Protein AF-A0A941RPB0-F1 (afdb_monomer_lite)

Foldseek 3Di:
DQDDLVPDPDPVSLLVVLVVCVVVVNLLCSLVSLLNNQVVQVVDPVNFLPAAEDPSSLVSLQVSLDDDPPLDFDAADAQEEEEEEQDFDLDDDLNVVVLVCLVPDPHQEYEYEHLQVVHQDDPVNRCVSCVVSVPRYHYDYPHPDGLVRSLVVLLVCLSVNRHQEYEYDYDQSNSSVSNNPHVNRYNAAEYEDPLGRGYGHPLNVPRYNYDYPDPVSVCVSPVD

Sequence (224 aa):
MSINIDEIDSVDSFCDDVRALAARGDLDAALSGVIAFAAGFIEQEATWATVLSSPELDDLCQELGKVSPHLKTGDADPDATVFVVTAVAGIGGHTRVLMDLVRADPGKNATILVTNVEHSLTDEEVQNTLKNVGSSAKIEVATNLNCAERLRWLQDRLADLRPARTYILQHQFDAVIAAALQPELVDKVIYFHNCDHNLALGVHIRHFIHVDFNGKGYHQCREQ

Structure (mmCIF, N/CA/C/O backbone):
data_AF-A0A941RPB0-F1
#
_entry.id   AF-A0A941RPB0-F1
#
loop_
_atom_site.group_PDB
_atom_site.id
_atom_site.type_symbol
_atom_site.label_atom_id
_atom_site.label_alt_id
_atom_site.label_comp_id
_atom_site.label_asym_id
_atom_site.label_entity_id
_atom_site.label_seq_id
_atom_site.pdbx_PDB_ins_code
_atom_site.Cartn_x
_atom_site.Cartn_y
_atom_site.Cartn_z
_atom_site.occupancy
_atom_site.B_iso_or_equiv
_atom_site.auth_seq_id
_atom_site.auth_comp_id
_atom_site.auth_asym_id
_atom_site.auth_atom_id
_atom_site.pdbx_PDB_model_num
ATOM 1 N N . MET A 1 1 ? 19.398 -5.125 -7.040 1.00 42.78 1 MET A N 1
ATOM 2 C CA . MET A 1 1 ? 19.660 -5.100 -8.494 1.00 42.78 1 MET A CA 1
ATOM 3 C C . MET A 1 1 ? 19.032 -3.816 -9.005 1.00 42.78 1 MET A C 1
ATOM 5 O O . MET A 1 1 ? 17.848 -3.639 -8.773 1.00 42.78 1 MET A O 1
ATOM 9 N N . SER A 1 2 ? 19.809 -2.869 -9.534 1.00 47.28 2 SER A N 1
ATOM 10 C CA . SER A 1 2 ? 19.253 -1.626 -10.086 1.00 47.28 2 SER A CA 1
ATOM 11 C C . SER A 1 2 ? 18.676 -1.931 -11.462 1.00 47.28 2 SER A C 1
ATOM 13 O O . SER A 1 2 ? 19.420 -2.349 -12.348 1.00 47.28 2 SER A O 1
ATOM 15 N N . ILE A 1 3 ? 17.365 -1.784 -11.615 1.00 55.78 3 ILE A N 1
ATOM 16 C CA . ILE A 1 3 ? 16.682 -1.975 -12.891 1.00 55.78 3 ILE A CA 1
ATOM 17 C C . ILE A 1 3 ? 16.860 -0.691 -13.699 1.00 55.78 3 ILE A C 1
ATOM 19 O O . ILE A 1 3 ? 16.456 0.377 -13.246 1.00 55.78 3 ILE A O 1
ATOM 23 N N . ASN A 1 4 ? 17.522 -0.784 -14.853 1.00 62.44 4 ASN A N 1
ATOM 24 C CA . ASN A 1 4 ? 17.667 0.339 -15.770 1.00 62.44 4 ASN A CA 1
ATOM 25 C C . ASN A 1 4 ? 16.449 0.370 -16.700 1.00 62.44 4 ASN A C 1
ATOM 27 O O . ASN A 1 4 ? 16.284 -0.535 -17.514 1.00 62.44 4 ASN A O 1
ATOM 31 N N . ILE A 1 5 ? 15.595 1.387 -16.570 1.00 62.34 5 ILE A N 1
ATOM 32 C CA . ILE A 1 5 ? 14.381 1.518 -17.395 1.00 62.34 5 ILE A CA 1
ATOM 33 C C . ILE A 1 5 ? 14.721 1.621 -18.883 1.00 62.34 5 ILE A C 1
ATOM 35 O O . ILE A 1 5 ? 13.977 1.098 -19.707 1.00 62.34 5 ILE A O 1
ATOM 39 N N . ASP A 1 6 ? 15.871 2.203 -19.226 1.00 65.56 6 ASP A N 1
ATOM 40 C CA . ASP A 1 6 ? 16.304 2.362 -20.618 1.00 65.56 6 ASP A CA 1
ATOM 41 C C . ASP A 1 6 ? 16.679 1.027 -21.293 1.00 65.56 6 ASP A C 1
ATOM 43 O O . ASP A 1 6 ? 16.845 0.973 -22.510 1.00 65.56 6 ASP A O 1
ATOM 47 N N . GLU A 1 7 ? 16.822 -0.052 -20.515 1.00 66.81 7 GLU A N 1
ATOM 48 C CA . GLU A 1 7 ? 17.116 -1.409 -20.996 1.00 66.81 7 GLU A CA 1
ATOM 49 C C . GLU A 1 7 ? 15.866 -2.303 -21.052 1.00 66.81 7 GLU A C 1
ATOM 51 O O . GLU A 1 7 ? 15.965 -3.475 -21.416 1.00 66.81 7 GLU A O 1
ATOM 56 N N . ILE A 1 8 ? 14.690 -1.779 -20.687 1.00 67.88 8 ILE A N 1
ATOM 57 C CA . ILE A 1 8 ? 13.439 -2.540 -20.692 1.00 67.88 8 ILE A CA 1
ATOM 58 C C . ILE A 1 8 ? 12.755 -2.398 -22.048 1.00 67.88 8 ILE A C 1
ATOM 60 O O . ILE A 1 8 ? 12.225 -1.346 -22.397 1.00 67.88 8 ILE A O 1
ATOM 64 N N . ASP A 1 9 ? 12.713 -3.507 -22.784 1.00 72.94 9 ASP A N 1
ATOM 65 C CA . ASP A 1 9 ? 12.100 -3.566 -24.113 1.00 72.94 9 ASP A CA 1
ATOM 66 C C . ASP A 1 9 ? 10.568 -3.396 -24.071 1.00 72.94 9 ASP A C 1
ATOM 68 O O . ASP A 1 9 ? 9.966 -2.869 -25.008 1.00 72.94 9 ASP A O 1
ATOM 72 N N . SER A 1 10 ? 9.913 -3.871 -23.002 1.00 85.81 10 SER A N 1
ATOM 73 C CA . SER A 1 10 ? 8.460 -3.761 -22.788 1.00 85.81 10 SER A CA 1
ATOM 74 C C . SER A 1 10 ? 8.066 -4.040 -21.333 1.00 85.81 10 SER A C 1
ATOM 76 O O . SER A 1 10 ? 8.796 -4.722 -20.610 1.00 85.81 10 SER A O 1
ATOM 78 N N . VAL A 1 11 ? 6.877 -3.572 -20.922 1.00 88.38 11 VAL A N 1
ATOM 79 C CA . VAL A 1 11 ? 6.287 -3.892 -19.606 1.00 88.38 11 VAL A CA 1
ATOM 80 C C . VAL A 1 11 ? 6.133 -5.406 -19.426 1.00 88.38 11 VAL A C 1
ATOM 82 O O . VAL A 1 11 ? 6.476 -5.920 -18.368 1.00 88.38 11 VAL A O 1
ATOM 85 N N . ASP A 1 12 ? 5.730 -6.136 -20.469 1.00 89.75 12 ASP A N 1
ATOM 86 C CA . ASP A 1 12 ? 5.595 -7.599 -20.423 1.00 89.75 12 ASP A CA 1
ATOM 87 C C . ASP A 1 12 ? 6.922 -8.297 -20.100 1.00 89.75 12 ASP A C 1
ATOM 89 O O . ASP A 1 12 ? 6.982 -9.136 -19.201 1.00 89.75 12 ASP A O 1
ATOM 93 N N . SER A 1 13 ? 8.004 -7.911 -20.789 1.00 91.38 13 SER A N 1
ATOM 94 C CA . SER A 1 13 ? 9.339 -8.470 -20.532 1.00 91.38 13 SER A CA 1
ATOM 95 C C . SER A 1 13 ? 9.795 -8.187 -19.102 1.00 91.38 13 SER A C 1
ATOM 97 O O . SER A 1 13 ? 10.342 -9.066 -18.438 1.00 91.38 13 SER A O 1
ATOM 99 N N . PHE A 1 14 ? 9.537 -6.973 -18.613 1.00 94.62 14 PHE A N 1
ATOM 100 C CA . PHE A 1 14 ? 9.817 -6.612 -17.230 1.00 94.62 14 PHE A CA 1
ATOM 101 C C . PHE A 1 14 ? 9.022 -7.483 -16.243 1.00 94.62 14 PHE A C 1
ATOM 103 O O . PHE A 1 14 ? 9.591 -8.022 -15.290 1.00 94.62 14 PHE A O 1
ATOM 110 N N . CYS A 1 15 ? 7.722 -7.671 -16.480 1.00 96.25 15 CYS A N 1
ATOM 111 C CA . CYS A 1 15 ? 6.878 -8.512 -15.638 1.00 96.25 15 CYS A CA 1
ATOM 112 C C . CYS A 1 15 ? 7.376 -9.963 -15.600 1.00 96.25 15 CYS A C 1
ATOM 114 O O . CYS A 1 15 ? 7.400 -10.571 -14.528 1.00 96.25 15 CYS A O 1
ATOM 116 N N . ASP A 1 16 ? 7.813 -10.514 -16.731 1.00 95.44 16 ASP A N 1
ATOM 117 C CA . ASP A 1 16 ? 8.349 -11.875 -16.802 1.00 95.44 16 ASP A CA 1
ATOM 118 C C . ASP A 1 16 ? 9.661 -12.033 -16.022 1.00 95.44 16 ASP A C 1
ATOM 120 O O . ASP A 1 16 ? 9.832 -13.020 -15.295 1.00 95.44 16 ASP A O 1
ATOM 124 N N . ASP A 1 17 ? 10.547 -11.037 -16.072 1.00 95.38 17 ASP A N 1
ATOM 125 C CA . ASP A 1 17 ? 11.777 -11.024 -15.275 1.00 95.38 17 ASP A CA 1
ATOM 126 C C . ASP A 1 17 ? 11.488 -10.966 -13.767 1.00 95.38 17 ASP A C 1
ATOM 128 O O . ASP A 1 17 ? 12.118 -11.681 -12.971 1.00 95.38 17 ASP A O 1
ATOM 132 N N . VAL A 1 18 ? 10.497 -10.167 -13.360 1.00 97.31 18 VAL A N 1
ATOM 133 C CA . VAL A 1 18 ? 10.048 -10.075 -11.963 1.00 97.31 18 VAL A CA 1
ATOM 134 C C . VAL A 1 18 ? 9.392 -11.379 -11.499 1.00 97.31 18 VAL A C 1
ATOM 136 O O . VAL A 1 18 ? 9.706 -11.874 -10.412 1.00 97.31 18 VAL A O 1
ATOM 139 N N . ARG A 1 19 ? 8.538 -11.999 -12.322 1.00 97.44 19 ARG A N 1
ATOM 140 C CA . ARG A 1 19 ? 7.973 -13.328 -12.029 1.00 97.44 19 ARG A CA 1
ATOM 141 C C . ARG A 1 19 ? 9.072 -14.369 -11.885 1.00 97.44 19 ARG A C 1
ATOM 143 O O . ARG A 1 19 ? 9.027 -15.193 -10.967 1.00 97.44 19 ARG A O 1
ATOM 150 N N . ALA A 1 20 ? 10.085 -14.315 -12.748 1.00 96.56 20 ALA A N 1
ATOM 151 C CA . ALA A 1 20 ? 11.227 -15.203 -12.661 1.00 96.56 20 ALA A CA 1
ATOM 152 C C . ALA A 1 20 ? 11.992 -14.998 -11.346 1.00 96.56 20 ALA A C 1
ATOM 154 O O . ALA A 1 20 ? 12.358 -16.001 -10.743 1.00 96.56 20 ALA A O 1
ATOM 155 N N . LEU A 1 21 ? 12.196 -13.758 -10.870 1.00 96.12 21 LEU A N 1
ATOM 156 C CA . LEU A 1 21 ? 12.761 -13.457 -9.539 1.00 96.12 21 LEU A CA 1
ATOM 157 C C . LEU A 1 21 ? 11.945 -14.089 -8.403 1.00 96.12 21 LEU A C 1
ATOM 159 O O . LEU A 1 21 ? 12.493 -14.820 -7.571 1.00 96.12 21 LEU A O 1
ATOM 163 N N . ALA A 1 22 ? 10.631 -13.874 -8.402 1.00 96.50 22 ALA A N 1
ATOM 164 C CA . ALA A 1 22 ? 9.750 -14.410 -7.372 1.00 96.50 22 ALA A CA 1
ATOM 165 C C . ALA A 1 22 ? 9.742 -15.951 -7.358 1.00 96.50 22 ALA A C 1
ATOM 167 O O . ALA A 1 22 ? 9.815 -16.563 -6.291 1.00 96.50 22 ALA A O 1
ATOM 168 N N . ALA A 1 23 ? 9.751 -16.593 -8.532 1.00 96.12 23 ALA A N 1
ATOM 169 C CA . ALA A 1 23 ? 9.769 -18.051 -8.664 1.00 96.12 23 ALA A CA 1
ATOM 170 C C . ALA A 1 23 ? 11.043 -18.710 -8.099 1.00 96.12 23 ALA A C 1
ATOM 172 O O . ALA A 1 23 ? 10.999 -19.869 -7.682 1.00 96.12 23 ALA A O 1
ATOM 173 N N . ARG A 1 24 ? 12.172 -17.985 -8.037 1.00 96.12 24 ARG A N 1
ATOM 174 C CA . ARG A 1 24 ? 13.410 -18.451 -7.369 1.00 96.12 24 ARG A CA 1
ATOM 175 C C . ARG A 1 24 ? 13.403 -18.220 -5.852 1.00 96.12 24 ARG A C 1
ATOM 177 O O . ARG A 1 24 ? 14.378 -18.565 -5.189 1.00 96.12 24 ARG A O 1
ATOM 184 N N . GLY A 1 25 ? 12.327 -17.656 -5.304 1.00 94.88 25 GLY A N 1
ATOM 185 C CA . GLY A 1 25 ? 12.197 -17.309 -3.888 1.00 94.88 25 GLY A CA 1
ATOM 186 C C . GLY A 1 25 ? 12.707 -15.911 -3.530 1.00 94.88 25 GLY A C 1
ATOM 187 O O . GLY A 1 25 ? 12.740 -15.577 -2.347 1.00 94.88 25 GLY A O 1
ATOM 188 N N . ASP A 1 26 ? 13.075 -15.086 -4.516 1.00 96.88 26 ASP A N 1
ATOM 189 C CA . ASP A 1 26 ? 13.589 -13.729 -4.299 1.00 96.88 26 ASP A CA 1
ATOM 190 C C . ASP A 1 26 ? 12.467 -12.684 -4.401 1.00 96.88 26 ASP A C 1
ATOM 192 O O . ASP A 1 26 ? 12.416 -11.842 -5.300 1.00 96.88 26 ASP A O 1
ATOM 196 N N . LEU A 1 27 ? 11.504 -12.796 -3.483 1.00 97.38 27 LEU A N 1
ATOM 197 C CA . LEU A 1 27 ? 10.337 -11.912 -3.434 1.00 97.38 27 LEU A CA 1
ATOM 198 C C . LEU A 1 27 ? 10.718 -10.462 -3.105 1.00 97.38 27 LEU A C 1
ATOM 200 O O . LEU A 1 27 ? 10.044 -9.536 -3.547 1.00 97.38 27 LEU A O 1
ATOM 204 N N . ASP A 1 28 ? 11.792 -10.265 -2.340 1.00 97.81 28 ASP A N 1
ATOM 205 C CA . ASP A 1 28 ? 12.274 -8.930 -1.992 1.00 97.81 28 ASP A CA 1
ATOM 206 C C . ASP A 1 28 ? 12.765 -8.193 -3.238 1.00 97.81 28 ASP A C 1
ATOM 208 O O . ASP A 1 28 ? 12.254 -7.120 -3.556 1.00 97.81 28 ASP A O 1
ATOM 212 N N . ALA A 1 29 ? 13.663 -8.816 -4.012 1.00 97.44 29 ALA A N 1
ATOM 213 C CA . ALA A 1 29 ? 14.140 -8.231 -5.258 1.00 97.44 29 ALA A CA 1
ATOM 214 C C . ALA A 1 29 ? 13.017 -8.046 -6.286 1.00 97.44 29 ALA A C 1
ATOM 216 O O . ALA A 1 29 ? 13.039 -7.065 -7.026 1.00 97.44 29 ALA A O 1
ATOM 217 N N . ALA A 1 30 ? 12.036 -8.955 -6.326 1.00 98.00 30 ALA A N 1
ATOM 218 C CA . ALA A 1 30 ? 10.869 -8.819 -7.192 1.00 98.00 30 ALA A CA 1
ATOM 219 C C . ALA A 1 30 ? 10.062 -7.549 -6.859 1.00 98.00 30 ALA A C 1
ATOM 221 O O . ALA A 1 30 ? 9.848 -6.713 -7.735 1.00 98.00 30 ALA A O 1
ATOM 222 N N . LEU A 1 31 ? 9.677 -7.361 -5.591 1.00 98.19 31 LEU A N 1
ATOM 223 C CA . LEU A 1 31 ? 8.917 -6.186 -5.146 1.00 98.19 31 LEU A CA 1
ATOM 224 C C . LEU A 1 31 ? 9.717 -4.889 -5.300 1.00 98.19 31 LEU A C 1
ATOM 226 O O . LEU A 1 31 ? 9.197 -3.911 -5.835 1.00 98.19 31 LEU A O 1
ATOM 230 N N . SER A 1 32 ? 10.986 -4.883 -4.882 1.00 97.31 32 SER A N 1
ATOM 231 C CA . SER A 1 32 ? 11.875 -3.734 -5.079 1.00 97.31 32 SER A CA 1
ATOM 232 C C . SER A 1 32 ? 12.063 -3.398 -6.556 1.00 97.31 32 SER A C 1
ATOM 234 O O . SER A 1 32 ? 12.190 -2.227 -6.899 1.00 97.31 32 SER A O 1
ATOM 236 N N . GLY A 1 33 ? 12.047 -4.401 -7.436 1.00 96.44 33 GLY A N 1
ATOM 237 C CA . GLY A 1 33 ? 12.097 -4.202 -8.877 1.00 96.44 33 GLY A CA 1
ATOM 238 C C . GLY A 1 33 ? 10.881 -3.446 -9.406 1.00 96.44 33 GLY A C 1
ATOM 239 O O . GLY A 1 33 ? 11.048 -2.475 -10.139 1.00 96.44 33 GLY A O 1
ATOM 240 N N . VAL A 1 34 ? 9.671 -3.835 -8.988 1.00 97.06 34 VAL A N 1
ATOM 241 C CA . VAL A 1 34 ? 8.426 -3.122 -9.342 1.00 97.06 34 VAL A CA 1
ATOM 242 C C . VAL A 1 34 ? 8.433 -1.694 -8.807 1.00 97.06 34 VAL A C 1
ATOM 244 O O . VAL A 1 34 ? 8.104 -0.773 -9.551 1.00 97.06 34 VAL A O 1
ATOM 247 N N . ILE A 1 35 ? 8.866 -1.495 -7.559 1.00 96.25 35 ILE A N 1
ATOM 248 C CA . ILE A 1 35 ? 8.991 -0.160 -6.957 1.00 96.25 35 ILE A CA 1
ATOM 249 C C . ILE A 1 35 ? 9.955 0.710 -7.766 1.00 96.25 35 ILE A C 1
ATOM 251 O O . ILE A 1 35 ? 9.587 1.813 -8.154 1.00 96.25 35 ILE A O 1
ATOM 255 N N . ALA A 1 36 ? 11.161 0.215 -8.058 1.00 94.25 36 ALA A N 1
ATOM 256 C CA . ALA A 1 36 ? 12.166 0.962 -8.810 1.00 94.25 36 ALA A CA 1
ATOM 257 C C . ALA A 1 36 ? 11.698 1.277 -10.238 1.00 94.25 36 ALA A C 1
ATOM 259 O O . ALA A 1 36 ? 11.901 2.390 -10.720 1.00 94.25 36 ALA A O 1
ATOM 260 N N . PHE A 1 37 ? 11.038 0.319 -10.893 1.00 92.62 37 PHE A N 1
ATOM 261 C CA . PHE A 1 37 ? 10.467 0.514 -12.220 1.00 92.62 37 PHE A CA 1
ATOM 262 C C . PHE A 1 37 ? 9.398 1.606 -12.201 1.00 92.62 37 PHE A C 1
ATOM 264 O O . PHE A 1 37 ? 9.537 2.595 -12.910 1.00 92.62 37 PHE A O 1
ATOM 271 N N . ALA A 1 38 ? 8.386 1.493 -11.334 1.00 91.94 38 ALA A N 1
ATOM 272 C CA . ALA A 1 38 ? 7.330 2.497 -11.218 1.00 91.94 38 ALA A CA 1
ATOM 273 C C . ALA A 1 38 ? 7.879 3.873 -10.804 1.00 91.94 38 ALA A C 1
ATOM 275 O O . ALA A 1 38 ? 7.453 4.894 -11.344 1.00 91.94 38 ALA A O 1
ATOM 276 N N . ALA A 1 39 ? 8.851 3.910 -9.887 1.00 90.19 39 ALA A N 1
ATOM 277 C CA . ALA A 1 39 ? 9.480 5.145 -9.440 1.00 90.19 39 ALA A CA 1
ATOM 278 C C . ALA A 1 39 ? 10.234 5.857 -10.569 1.00 90.19 39 ALA A C 1
ATOM 280 O O . ALA A 1 39 ? 10.121 7.073 -10.701 1.00 90.19 39 ALA A O 1
ATOM 281 N N . GLY A 1 40 ? 10.940 5.120 -11.428 1.00 87.88 40 GLY A N 1
ATOM 282 C CA . GLY A 1 40 ? 11.675 5.741 -12.523 1.00 87.88 40 GLY A CA 1
ATOM 283 C C . GLY A 1 40 ? 10.776 6.354 -13.606 1.00 87.88 40 GLY A C 1
ATOM 284 O O . GLY A 1 40 ? 11.202 7.311 -14.245 1.00 87.88 40 GLY A O 1
ATOM 285 N N . PHE A 1 41 ? 9.509 5.931 -13.758 1.00 83.69 41 PHE A N 1
ATOM 286 C CA . PHE A 1 41 ? 8.555 6.673 -14.605 1.00 83.69 41 PHE A CA 1
ATOM 287 C C . PHE A 1 41 ? 8.312 8.083 -14.067 1.00 83.69 41 PHE A C 1
ATOM 289 O O . PHE A 1 41 ? 8.285 9.028 -14.846 1.00 83.69 41 PHE A O 1
ATOM 296 N N . ILE A 1 42 ? 8.192 8.240 -12.748 1.00 79.19 42 ILE A N 1
ATOM 297 C CA . ILE A 1 42 ? 7.951 9.537 -12.094 1.00 79.19 42 ILE A CA 1
ATOM 298 C C . ILE A 1 42 ? 9.082 10.524 -12.408 1.00 79.19 42 ILE A C 1
ATOM 300 O O . ILE A 1 42 ? 8.850 11.725 -12.538 1.00 79.19 42 ILE A O 1
ATOM 304 N N . GLU A 1 43 ? 10.307 10.022 -12.549 1.00 81.00 43 GLU A N 1
ATOM 305 C CA . GLU A 1 43 ? 11.495 10.832 -12.824 1.00 81.00 43 GLU A CA 1
ATOM 306 C C . GLU A 1 43 ? 11.651 11.203 -14.310 1.00 81.00 43 GLU A C 1
ATOM 308 O O . GLU A 1 43 ? 12.436 12.092 -14.644 1.00 81.00 43 GLU A O 1
ATOM 313 N N . GLN A 1 44 ? 10.900 10.564 -15.213 1.00 82.50 44 GLN A N 1
ATOM 314 C CA . GLN A 1 44 ? 11.006 10.779 -16.655 1.00 82.50 44 GLN A CA 1
ATOM 315 C C . GLN A 1 44 ? 9.935 11.747 -17.170 1.00 82.50 44 GLN A C 1
ATOM 317 O O . GLN A 1 44 ? 8.787 11.367 -17.366 1.00 82.50 44 GLN A O 1
ATOM 322 N N . GLU A 1 45 ? 10.324 12.976 -17.521 1.00 80.56 45 GLU A N 1
ATOM 323 C CA . GLU A 1 45 ? 9.388 14.012 -18.006 1.00 80.56 45 GLU A CA 1
ATOM 324 C C . GLU A 1 45 ? 8.519 13.578 -19.202 1.00 80.56 45 GLU A C 1
ATOM 326 O O . GLU A 1 45 ? 7.407 14.068 -19.379 1.00 80.56 45 GLU A O 1
ATOM 331 N N . ALA A 1 46 ? 9.003 12.656 -20.039 1.00 81.50 46 ALA A N 1
ATOM 332 C CA . ALA A 1 46 ? 8.254 12.155 -21.193 1.00 81.50 46 ALA A CA 1
ATOM 333 C C . ALA A 1 46 ? 7.010 11.325 -20.809 1.00 81.50 46 ALA A C 1
ATOM 335 O O . ALA A 1 46 ? 6.091 11.181 -21.621 1.00 81.50 46 ALA A O 1
ATOM 336 N N . THR A 1 47 ? 6.979 10.778 -19.593 1.00 78.56 47 THR A N 1
ATOM 337 C CA . THR A 1 47 ? 5.892 9.925 -19.081 1.00 78.56 47 THR A CA 1
ATOM 338 C C . THR A 1 47 ? 4.803 10.745 -18.378 1.00 78.56 47 THR A C 1
ATOM 340 O O . THR A 1 47 ? 3.683 10.271 -18.163 1.00 78.56 47 THR A O 1
ATOM 343 N N . TRP A 1 48 ? 5.116 11.997 -18.040 1.00 81.62 48 TRP A N 1
ATOM 344 C CA . TRP A 1 48 ? 4.227 12.896 -17.329 1.00 81.62 48 TRP A CA 1
ATOM 345 C C . TRP A 1 48 ? 2.950 13.148 -18.130 1.00 81.62 48 TRP A C 1
ATOM 347 O O . TRP A 1 48 ? 2.977 13.587 -19.279 1.00 81.62 48 TRP A O 1
ATOM 357 N N . ALA A 1 49 ? 1.811 12.886 -17.494 1.00 77.56 49 ALA A N 1
ATOM 358 C CA . ALA A 1 49 ? 0.465 12.958 -18.054 1.00 77.56 49 ALA A CA 1
ATOM 359 C C . ALA A 1 49 ? 0.197 12.017 -19.247 1.00 77.56 49 ALA A C 1
ATOM 361 O O . ALA A 1 49 ? -0.848 12.152 -19.890 1.00 77.56 49 ALA A O 1
ATOM 362 N N . THR A 1 50 ? 1.104 11.081 -19.548 1.00 75.56 50 THR A N 1
ATOM 363 C CA . THR A 1 50 ? 0.978 10.135 -20.671 1.00 75.56 50 THR A CA 1
ATOM 364 C C . THR A 1 50 ? 0.910 8.684 -20.211 1.00 75.56 50 THR A C 1
ATOM 366 O O . THR A 1 50 ? 0.159 7.910 -20.799 1.00 75.56 50 THR A O 1
ATOM 369 N N . VAL A 1 51 ? 1.629 8.322 -19.146 1.00 79.81 51 VAL A N 1
ATOM 370 C CA . VAL A 1 51 ? 1.587 6.989 -18.533 1.00 79.81 51 VAL A CA 1
ATOM 371 C C . VAL A 1 51 ? 1.063 7.130 -17.109 1.00 79.81 51 VAL A C 1
ATOM 373 O O . VAL A 1 51 ? 1.771 7.599 -16.223 1.00 79.81 51 VAL A O 1
ATOM 376 N N . LEU A 1 52 ? -0.200 6.755 -16.901 1.00 82.69 52 LEU A N 1
ATOM 377 C CA . LEU A 1 52 ? -0.911 6.978 -15.633 1.00 82.69 52 LEU A CA 1
ATOM 378 C C . LEU A 1 52 ? -1.167 5.689 -14.842 1.00 82.69 52 LEU A C 1
ATOM 380 O O . LEU A 1 52 ? -1.323 5.728 -13.627 1.00 82.69 52 LEU A O 1
ATOM 384 N N . SER A 1 53 ? -1.208 4.540 -15.513 1.00 88.25 53 SER A N 1
ATOM 385 C CA . SER A 1 53 ? -1.499 3.239 -14.900 1.00 88.25 53 SER A CA 1
ATOM 386 C C . SER A 1 53 ? -1.001 2.102 -15.799 1.00 88.25 53 SER A C 1
ATOM 388 O O . SER A 1 53 ? -0.690 2.336 -16.968 1.00 88.25 53 SER A O 1
ATOM 390 N N . SER A 1 54 ? -0.928 0.881 -15.266 1.00 91.38 54 SER A N 1
ATOM 391 C CA . SER A 1 54 ? -0.704 -0.339 -16.052 1.00 91.38 54 SER A CA 1
ATOM 392 C C . SER A 1 54 ? -1.431 -1.515 -15.390 1.00 91.38 54 SER A C 1
ATOM 394 O O . SER A 1 54 ? -1.098 -1.862 -14.252 1.00 91.38 54 SER A O 1
ATOM 396 N N . PRO A 1 55 ? -2.406 -2.142 -16.076 1.00 93.31 55 PRO A N 1
ATOM 397 C CA . PRO A 1 55 ? -3.043 -3.364 -15.594 1.00 93.31 55 PRO A CA 1
ATOM 398 C C . PRO A 1 55 ? -2.039 -4.492 -15.339 1.00 93.31 55 PRO A C 1
ATOM 400 O O . PRO A 1 55 ? -2.178 -5.232 -14.373 1.00 93.31 55 PRO A O 1
ATOM 403 N N . GLU A 1 56 ? -1.003 -4.596 -16.172 1.00 95.31 56 GLU A N 1
ATOM 404 C CA . GLU A 1 56 ? 0.025 -5.633 -16.089 1.00 95.31 56 GLU A CA 1
ATOM 405 C C . GLU A 1 56 ? 0.852 -5.509 -14.803 1.00 95.31 56 GLU A C 1
ATOM 407 O O . GLU A 1 56 ? 1.136 -6.515 -14.148 1.00 95.31 56 GLU A O 1
ATOM 412 N N . LEU A 1 57 ? 1.209 -4.281 -14.409 1.00 96.06 57 LEU A N 1
ATOM 413 C CA . LEU A 1 57 ? 1.912 -4.027 -13.149 1.00 96.06 57 LEU A CA 1
ATOM 414 C C . LEU A 1 57 ? 1.022 -4.293 -11.929 1.00 96.06 57 LEU A C 1
ATOM 416 O O . LEU A 1 57 ? 1.508 -4.811 -10.921 1.00 96.06 57 LEU A O 1
ATOM 420 N N . ASP A 1 58 ? -0.269 -3.978 -12.016 1.00 96.81 58 ASP A N 1
ATOM 421 C CA . ASP A 1 58 ? -1.224 -4.224 -10.932 1.00 96.81 58 ASP A CA 1
ATOM 422 C C . ASP A 1 58 ? -1.503 -5.720 -10.744 1.00 96.81 58 ASP A C 1
ATOM 424 O O . ASP A 1 58 ? -1.477 -6.216 -9.612 1.00 96.81 58 ASP A O 1
ATOM 428 N N . ASP A 1 59 ? -1.688 -6.454 -11.842 1.00 97.38 59 ASP A N 1
ATOM 429 C CA . ASP A 1 59 ? -1.817 -7.912 -11.836 1.00 97.38 59 ASP A CA 1
ATOM 430 C C . ASP A 1 59 ? -0.540 -8.563 -11.286 1.00 97.38 59 ASP A C 1
ATOM 432 O O . ASP A 1 59 ? -0.615 -9.442 -10.424 1.00 97.38 59 ASP A O 1
ATOM 436 N N . LEU A 1 60 ? 0.640 -8.078 -11.689 1.00 98.12 60 LEU A N 1
ATOM 437 C CA . LEU A 1 60 ? 1.915 -8.538 -11.141 1.00 98.12 60 LEU A CA 1
ATOM 438 C C . LEU A 1 60 ? 2.005 -8.301 -9.626 1.00 98.12 60 LEU A C 1
ATOM 440 O O . LEU A 1 60 ? 2.394 -9.210 -8.893 1.00 98.12 60 LEU A O 1
ATOM 444 N N . CYS A 1 61 ? 1.619 -7.123 -9.125 1.00 98.31 61 CYS A N 1
ATOM 445 C CA . CYS A 1 61 ? 1.587 -6.863 -7.681 1.00 98.31 61 CYS A CA 1
ATOM 446 C C . CYS A 1 61 ? 0.678 -7.870 -6.960 1.00 98.31 61 CYS A C 1
ATOM 448 O O . CYS A 1 61 ? 1.073 -8.458 -5.949 1.00 98.31 61 CYS A O 1
ATOM 450 N N . GLN A 1 62 ? -0.518 -8.112 -7.498 1.00 97.94 62 GLN A N 1
ATOM 451 C CA . GLN A 1 62 ? -1.470 -9.069 -6.935 1.00 97.94 62 GLN A CA 1
ATOM 452 C C . GLN A 1 62 ? -0.940 -10.511 -6.962 1.00 97.94 62 GLN A C 1
ATOM 454 O O . GLN A 1 62 ? -1.136 -11.242 -5.990 1.00 97.94 62 GLN A O 1
ATOM 459 N N . GLU A 1 63 ? -0.222 -10.914 -8.015 1.00 97.50 63 GLU A N 1
ATOM 460 C CA . GLU A 1 63 ? 0.463 -12.209 -8.094 1.00 97.50 63 GLU A CA 1
ATOM 461 C C . GLU A 1 63 ? 1.548 -12.353 -7.014 1.00 97.50 63 GLU A C 1
ATOM 463 O O . GLU A 1 63 ? 1.588 -13.370 -6.316 1.00 97.50 63 GLU A O 1
ATOM 468 N N . LEU A 1 64 ? 2.401 -11.336 -6.846 1.00 98.00 64 LEU A N 1
ATOM 469 C CA . LEU A 1 64 ? 3.493 -11.334 -5.864 1.00 98.00 64 LEU A CA 1
ATOM 470 C C . LEU A 1 64 ? 2.985 -11.373 -4.418 1.00 98.00 64 LEU A C 1
ATOM 472 O O . LEU A 1 64 ? 3.625 -11.963 -3.547 1.00 98.00 64 LEU A O 1
ATOM 476 N N . GLY A 1 65 ? 1.835 -10.751 -4.163 1.00 97.31 65 GLY A N 1
ATOM 477 C CA . GLY A 1 65 ? 1.196 -10.710 -2.852 1.00 97.31 65 GLY A CA 1
ATOM 478 C C . GLY A 1 65 ? 0.257 -11.873 -2.558 1.00 97.31 65 GLY A C 1
ATOM 479 O O . GLY A 1 65 ? -0.345 -11.903 -1.486 1.00 97.31 65 GLY A O 1
ATOM 480 N N . LYS A 1 66 ? 0.095 -12.826 -3.476 1.00 95.50 66 LYS A N 1
ATOM 481 C CA . LYS A 1 66 ? -0.924 -13.866 -3.352 1.00 95.50 66 LYS A CA 1
ATOM 482 C C . LYS A 1 66 ? -0.777 -14.661 -2.054 1.00 95.50 66 LYS A C 1
ATOM 484 O O . LYS A 1 66 ? 0.241 -15.308 -1.805 1.00 95.50 66 LYS A O 1
ATOM 489 N N . VAL A 1 67 ? -1.832 -14.657 -1.242 1.00 90.62 67 VAL A N 1
ATOM 490 C CA . VAL A 1 67 ? -1.895 -15.455 -0.014 1.00 90.62 67 VAL A CA 1
ATOM 491 C C . VAL A 1 67 ? -2.387 -16.872 -0.296 1.00 90.62 67 VAL A C 1
ATOM 493 O O . VAL A 1 67 ? -2.968 -17.172 -1.341 1.00 90.62 67 VAL A O 1
ATOM 496 N N . SER A 1 68 ? -2.145 -17.781 0.650 1.00 82.06 68 SER A N 1
ATOM 497 C CA . SER A 1 68 ? -2.676 -19.140 0.552 1.00 82.06 68 SER A CA 1
ATOM 498 C C . SER A 1 68 ? -4.208 -19.099 0.501 1.00 82.06 68 SER A C 1
ATOM 500 O O . SER A 1 68 ? -4.815 -18.505 1.392 1.00 82.06 68 SER A O 1
ATOM 502 N N . PRO A 1 69 ? -4.862 -19.807 -0.439 1.00 66.06 69 PRO A N 1
ATOM 503 C CA . PRO A 1 69 ? -6.326 -19.880 -0.501 1.00 66.06 69 PRO A CA 1
ATOM 504 C C . PRO A 1 69 ? -6.941 -20.572 0.729 1.00 66.06 69 PRO A C 1
ATOM 506 O O . PRO A 1 69 ? -8.154 -20.579 0.916 1.00 66.06 69 PRO A O 1
ATOM 509 N N . HIS A 1 70 ? -6.111 -21.194 1.573 1.00 67.62 70 HIS A N 1
ATOM 510 C CA . HIS A 1 70 ? -6.516 -21.792 2.843 1.00 67.62 70 HIS A CA 1
ATOM 511 C C . HIS A 1 70 ? -6.328 -20.865 4.041 1.00 67.62 70 HIS A C 1
ATOM 513 O O . HIS A 1 70 ? -6.569 -21.303 5.170 1.00 67.62 70 HIS A O 1
ATOM 519 N N . LEU A 1 71 ? -5.894 -19.620 3.824 1.00 76.81 71 LEU A N 1
ATOM 520 C CA . LEU A 1 71 ? -5.841 -18.616 4.871 1.00 76.81 71 LEU A CA 1
ATOM 521 C C . LEU A 1 71 ? -7.274 -18.342 5.339 1.00 76.81 71 LEU A C 1
ATOM 523 O O . LEU A 1 71 ? -8.027 -17.581 4.741 1.00 76.81 71 LEU A O 1
ATOM 527 N N . LYS A 1 72 ? -7.677 -19.039 6.402 1.00 63.78 72 LYS A N 1
ATOM 528 C CA . LYS A 1 72 ? -8.960 -18.822 7.056 1.00 63.78 72 LYS A CA 1
ATOM 529 C C . LYS A 1 72 ? -8.824 -17.618 7.958 1.00 63.78 72 LYS A C 1
ATOM 531 O O . LYS A 1 72 ? -8.406 -17.731 9.107 1.00 63.78 72 LYS A O 1
ATOM 536 N N . THR A 1 73 ? -9.193 -16.478 7.425 1.00 72.25 73 THR A N 1
ATOM 537 C CA . THR A 1 73 ? -9.417 -15.288 8.219 1.00 72.25 73 THR A CA 1
ATOM 538 C C . THR A 1 73 ? -10.838 -15.313 8.787 1.00 72.25 73 THR A C 1
ATOM 540 O O . THR A 1 73 ? -11.755 -15.794 8.121 1.00 72.25 73 THR A O 1
ATOM 543 N N . GLY A 1 74 ? -11.034 -14.823 10.014 1.00 80.12 74 GLY A N 1
ATOM 544 C CA . GLY A 1 74 ? -12.375 -14.680 10.597 1.00 80.12 74 GLY A CA 1
ATOM 545 C C . GLY A 1 74 ? -13.250 -13.678 9.833 1.00 80.12 74 GLY A C 1
ATOM 546 O O . GLY A 1 74 ? -12.798 -13.044 8.876 1.00 80.12 74 GLY A O 1
ATOM 547 N N . ASP A 1 75 ? -14.496 -13.504 10.268 1.00 89.88 75 ASP A N 1
ATOM 548 C CA . ASP A 1 75 ? -15.355 -12.439 9.740 1.00 89.88 75 ASP A CA 1
ATOM 549 C C . ASP A 1 75 ? -14.716 -11.062 9.975 1.00 89.88 75 ASP A C 1
ATOM 551 O O . ASP A 1 75 ? -13.933 -10.877 10.911 1.00 89.88 75 ASP A O 1
ATOM 555 N N . ALA A 1 76 ? -15.021 -10.104 9.101 1.00 91.38 76 ALA A N 1
ATOM 556 C CA . ALA A 1 76 ? -14.558 -8.735 9.275 1.00 91.38 76 ALA A CA 1
ATOM 557 C C . ALA A 1 76 ? -15.179 -8.105 10.534 1.00 91.38 76 ALA A C 1
ATOM 559 O O . ALA A 1 76 ? -16.375 -8.260 10.792 1.00 91.38 76 ALA A O 1
ATOM 560 N N . ASP A 1 77 ? -14.378 -7.368 11.299 1.00 91.62 77 ASP A N 1
ATOM 561 C CA . ASP A 1 77 ? -14.836 -6.553 12.416 1.00 91.62 77 ASP A CA 1
ATOM 562 C C . ASP A 1 77 ? -15.471 -5.254 11.871 1.00 91.62 77 ASP A C 1
ATOM 564 O O . ASP A 1 77 ? -14.769 -4.410 11.299 1.00 91.62 77 ASP A O 1
ATOM 568 N N . PRO A 1 78 ? -16.795 -5.055 12.044 1.00 90.81 78 PRO A N 1
ATOM 569 C CA . PRO A 1 78 ? -17.508 -3.879 11.538 1.00 90.81 78 PRO A CA 1
ATOM 570 C C . PRO A 1 78 ? -17.061 -2.557 12.182 1.00 90.81 78 PRO A C 1
ATOM 572 O O . PRO A 1 78 ? -17.239 -1.484 11.582 1.00 90.81 78 PRO A O 1
ATOM 575 N N . ASP A 1 79 ? -16.497 -2.621 13.391 1.00 91.75 79 ASP A N 1
ATOM 576 C CA . ASP A 1 79 ? -15.998 -1.467 14.135 1.00 91.75 79 ASP A CA 1
ATOM 577 C C . ASP A 1 79 ? -14.529 -1.146 13.795 1.00 91.75 79 ASP A C 1
ATOM 579 O O . ASP A 1 79 ? -14.076 -0.036 14.099 1.00 91.75 79 ASP A O 1
ATOM 583 N N . ALA A 1 80 ? -13.804 -2.068 13.147 1.00 93.25 80 ALA A N 1
ATOM 584 C CA . ALA A 1 80 ? -12.411 -1.893 12.756 1.00 93.25 80 ALA A CA 1
ATOM 585 C C . ALA A 1 80 ? -12.262 -1.242 11.374 1.00 93.25 80 ALA A C 1
ATOM 587 O O . ALA A 1 80 ? -12.838 -1.677 10.372 1.00 93.25 80 ALA A O 1
ATOM 588 N N . THR A 1 81 ? -11.412 -0.219 11.326 1.00 95.50 81 THR A N 1
ATOM 589 C CA . THR A 1 81 ? -11.011 0.468 10.100 1.00 95.50 81 THR A CA 1
ATOM 590 C C . THR A 1 81 ? -9.488 0.528 10.036 1.00 95.50 81 THR A C 1
ATOM 592 O O . THR A 1 81 ? -8.831 0.882 11.016 1.00 95.50 81 THR A O 1
ATOM 595 N N . VAL A 1 82 ? -8.914 0.222 8.874 1.00 97.12 82 VAL A N 1
ATOM 596 C CA . VAL A 1 82 ? -7.472 0.344 8.630 1.00 97.12 82 VAL A CA 1
ATOM 597 C C . VAL A 1 82 ? -7.206 1.419 7.581 1.00 97.12 82 VAL A C 1
ATOM 599 O O . VAL A 1 82 ? -7.868 1.471 6.551 1.00 97.12 82 VAL A O 1
ATOM 602 N N . PHE A 1 83 ? -6.216 2.266 7.831 1.00 97.12 83 PHE A N 1
ATOM 603 C CA . PHE A 1 83 ? -5.658 3.213 6.873 1.00 97.12 83 PHE A CA 1
ATOM 604 C C . PHE A 1 83 ? -4.247 2.755 6.533 1.00 97.12 83 PHE A C 1
ATOM 606 O O . PHE A 1 83 ? -3.421 2.630 7.431 1.00 97.12 83 PHE A O 1
ATOM 613 N N . VAL A 1 84 ? -3.966 2.500 5.261 1.00 97.75 84 VAL A N 1
ATOM 614 C CA . VAL A 1 84 ? -2.648 2.071 4.791 1.00 97.75 84 VAL A CA 1
ATOM 615 C C . VAL A 1 84 ? -2.032 3.201 3.986 1.00 97.75 84 VAL A C 1
ATOM 617 O O . VAL A 1 84 ? -2.645 3.686 3.032 1.00 97.75 84 VAL A O 1
ATOM 620 N N . VAL A 1 85 ? -0.833 3.622 4.379 1.00 96.81 85 VAL A N 1
ATOM 621 C CA . VAL A 1 85 ? -0.098 4.701 3.716 1.00 96.81 85 VAL A CA 1
ATOM 622 C C . VAL A 1 85 ? 1.371 4.352 3.540 1.00 96.81 85 VAL A C 1
ATOM 624 O O . VAL A 1 85 ? 1.943 3.616 4.344 1.00 96.81 85 VAL A O 1
ATOM 627 N N . THR A 1 86 ? 2.001 4.908 2.508 1.00 96.00 86 THR A N 1
ATOM 628 C CA . THR A 1 86 ? 3.436 4.692 2.272 1.00 96.00 86 THR A CA 1
ATOM 629 C C . THR A 1 86 ? 4.282 5.436 3.298 1.00 96.00 86 THR A C 1
ATOM 631 O O . THR A 1 86 ? 5.162 4.860 3.935 1.00 96.00 86 THR A O 1
ATOM 634 N N . ALA A 1 87 ? 3.980 6.717 3.503 1.00 94.75 87 ALA A N 1
ATOM 635 C CA . ALA A 1 87 ? 4.670 7.577 4.451 1.00 94.75 87 ALA A CA 1
ATOM 636 C C . ALA A 1 87 ? 3.764 8.711 4.929 1.00 94.75 87 ALA A C 1
ATOM 638 O O . ALA A 1 87 ? 2.719 9.001 4.346 1.00 94.75 87 ALA A O 1
ATOM 639 N N . VAL A 1 88 ? 4.195 9.378 5.997 1.00 93.25 88 VAL A N 1
ATOM 640 C CA . VAL A 1 88 ? 3.585 10.617 6.478 1.00 93.25 88 VAL A CA 1
ATOM 641 C C . VAL A 1 88 ? 4.636 11.709 6.559 1.00 93.25 88 VAL A C 1
ATOM 643 O O . VAL A 1 88 ? 5.792 11.462 6.892 1.00 93.25 88 VAL A O 1
ATOM 646 N N . ALA A 1 89 ? 4.217 12.936 6.280 1.00 89.38 89 ALA A N 1
ATOM 647 C CA . ALA A 1 89 ? 5.063 14.117 6.371 1.00 89.38 89 ALA A CA 1
ATOM 648 C C . ALA A 1 89 ? 4.335 15.256 7.090 1.00 89.38 89 ALA A C 1
ATOM 650 O O . ALA A 1 89 ? 3.113 15.398 6.981 1.00 89.38 89 ALA A O 1
ATOM 651 N N . GLY A 1 90 ? 5.089 16.102 7.798 1.00 80.38 90 GLY A N 1
ATOM 652 C CA . GLY A 1 90 ? 4.543 17.287 8.472 1.00 80.38 90 GLY A CA 1
ATOM 653 C C . GLY A 1 90 ? 4.059 18.385 7.515 1.00 80.38 90 GLY A C 1
ATOM 654 O O . GLY A 1 90 ? 3.319 19.275 7.930 1.00 80.38 90 GLY A O 1
ATOM 655 N N . ILE A 1 91 ? 4.459 18.321 6.242 1.00 72.62 91 ILE A N 1
ATOM 656 C CA . ILE A 1 91 ? 4.076 19.252 5.178 1.00 72.62 91 ILE A CA 1
ATOM 657 C C . ILE A 1 91 ? 3.491 18.429 4.028 1.00 72.62 91 ILE A C 1
ATOM 659 O O . ILE A 1 91 ? 4.090 17.440 3.618 1.00 72.62 91 ILE A O 1
ATOM 663 N N . GLY A 1 92 ? 2.333 18.840 3.509 1.00 71.81 92 GLY A N 1
ATOM 664 C CA . GLY A 1 92 ? 1.684 18.206 2.359 1.00 71.81 92 GLY A CA 1
ATOM 665 C C . GLY A 1 92 ? 0.192 17.948 2.566 1.00 71.81 92 GLY A C 1
ATOM 666 O O . GLY A 1 92 ? -0.303 17.878 3.692 1.00 71.81 92 GLY A O 1
ATOM 667 N N . GLY A 1 93 ? -0.539 17.816 1.457 1.00 80.31 93 GLY A N 1
ATOM 668 C CA . GLY A 1 93 ? -1.978 17.537 1.478 1.00 80.31 93 GLY A CA 1
ATOM 669 C C . GLY A 1 93 ? -2.303 16.106 1.908 1.00 80.31 93 GLY A C 1
ATOM 670 O O . GLY A 1 93 ? -3.276 15.893 2.622 1.00 80.31 93 GLY A O 1
ATOM 671 N N . HIS A 1 94 ? -1.452 15.144 1.548 1.00 86.88 94 HIS A N 1
ATOM 672 C CA . HIS A 1 94 ? -1.691 13.717 1.761 1.00 86.88 94 HIS A CA 1
ATOM 673 C C . HIS A 1 94 ? -1.894 13.361 3.243 1.00 86.88 94 HIS A C 1
ATOM 675 O O . HIS A 1 94 ? -2.942 12.839 3.622 1.00 86.88 94 HIS A O 1
ATOM 681 N N . THR A 1 95 ? -0.946 13.736 4.112 1.00 89.88 95 THR A N 1
ATOM 682 C CA . THR A 1 95 ? -1.074 13.528 5.563 1.00 89.88 95 THR A CA 1
ATOM 683 C C . THR A 1 95 ? -2.323 14.214 6.114 1.00 89.88 95 THR A C 1
ATOM 685 O O . THR A 1 95 ? -2.996 13.673 6.986 1.00 89.88 95 THR A O 1
ATOM 688 N N . ARG A 1 96 ? -2.671 15.407 5.611 1.00 88.50 96 ARG A N 1
ATOM 689 C CA . ARG A 1 96 ? -3.846 16.137 6.094 1.00 88.50 96 ARG A CA 1
ATOM 690 C C . ARG A 1 96 ? -5.150 15.428 5.727 1.00 88.50 96 ARG A C 1
ATOM 692 O O . ARG A 1 96 ? -6.021 15.315 6.585 1.00 88.50 96 ARG A O 1
ATOM 699 N N . VAL A 1 97 ? -5.250 14.923 4.499 1.00 89.12 97 VAL A N 1
ATOM 700 C CA . VAL A 1 97 ? -6.387 14.120 4.036 1.00 89.12 97 VAL A CA 1
ATOM 701 C C . VAL A 1 97 ? -6.519 12.851 4.874 1.00 89.12 97 VAL A C 1
ATOM 703 O O . VAL A 1 97 ? -7.611 12.587 5.368 1.00 89.12 97 VAL A O 1
ATOM 706 N N . LEU A 1 98 ? -5.420 12.130 5.130 1.00 91.88 98 LEU A N 1
ATOM 707 C CA . LEU A 1 98 ? -5.414 10.980 6.044 1.00 91.88 98 LEU A CA 1
ATOM 708 C C . LEU A 1 98 ? -6.016 11.348 7.410 1.00 91.88 98 LEU A C 1
ATOM 710 O O . LEU A 1 98 ? -6.916 10.665 7.891 1.00 91.88 98 LEU A O 1
ATOM 714 N N . MET A 1 99 ? -5.561 12.445 8.027 1.00 90.81 99 MET A N 1
ATOM 715 C CA . MET A 1 99 ? -6.076 12.878 9.334 1.00 90.81 99 MET A CA 1
ATOM 716 C C . MET A 1 99 ? -7.577 13.181 9.306 1.00 90.81 99 MET A C 1
ATOM 718 O O . MET A 1 99 ? -8.285 12.871 10.263 1.00 90.81 99 MET A O 1
ATOM 722 N N . ASP A 1 100 ? -8.054 13.831 8.248 1.00 90.19 100 ASP A N 1
ATOM 723 C CA . ASP A 1 100 ? -9.458 14.214 8.134 1.00 90.19 100 ASP A CA 1
ATOM 724 C C . ASP A 1 100 ? -10.345 12.990 7.831 1.00 90.19 100 ASP A C 1
ATOM 726 O O . ASP A 1 100 ? -11.427 12.882 8.407 1.00 90.19 100 ASP A O 1
ATOM 730 N N . LEU A 1 101 ? -9.859 12.012 7.053 1.00 91.31 101 LEU A N 1
ATOM 731 C CA . LEU A 1 101 ? -1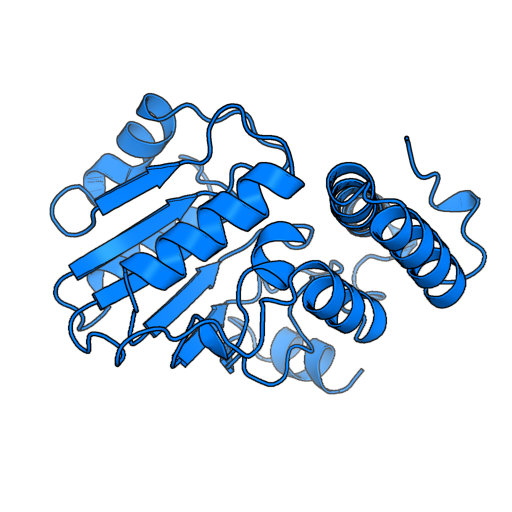0.537 10.726 6.849 1.00 91.31 101 LEU A CA 1
ATOM 732 C C . LEU A 1 101 ? -10.633 9.911 8.142 1.00 91.31 101 LEU A C 1
ATOM 734 O O . LEU A 1 101 ? -11.711 9.426 8.467 1.00 91.31 101 LEU A O 1
ATOM 738 N N . VAL A 1 102 ? -9.547 9.812 8.916 1.00 92.06 102 VAL A N 1
ATOM 739 C CA . VAL A 1 102 ? -9.553 9.098 10.206 1.00 92.06 102 VAL A CA 1
ATOM 740 C C . VAL A 1 102 ? -10.572 9.703 11.175 1.00 92.06 102 VAL A C 1
ATOM 742 O O . VAL A 1 102 ? -11.233 8.973 11.904 1.00 92.06 102 VAL A O 1
ATOM 745 N N . ARG A 1 103 ? -10.731 11.033 11.182 1.00 89.44 103 ARG A N 1
ATOM 746 C CA . ARG A 1 103 ? -11.725 11.722 12.028 1.00 89.44 103 ARG A CA 1
ATOM 747 C C . ARG A 1 103 ? -13.161 11.558 11.540 1.00 89.44 103 ARG A C 1
ATOM 749 O O . ARG A 1 103 ? -14.080 11.656 12.347 1.00 89.44 103 ARG A O 1
ATOM 756 N N . ALA A 1 104 ? -13.348 11.417 10.231 1.00 88.81 104 ALA A N 1
ATOM 757 C CA . ALA A 1 104 ? -14.661 11.318 9.608 1.00 88.81 104 ALA A CA 1
ATOM 758 C C . ALA A 1 104 ? -15.176 9.874 9.519 1.00 88.81 104 ALA A C 1
ATOM 760 O O . ALA A 1 104 ? -16.378 9.679 9.328 1.00 88.81 104 ALA A O 1
ATOM 761 N N . ASP A 1 105 ? -14.295 8.875 9.623 1.00 86.88 105 ASP A N 1
ATOM 762 C CA . ASP A 1 105 ? -14.685 7.474 9.530 1.00 86.88 105 ASP A CA 1
ATOM 763 C C . ASP A 1 105 ? -15.634 7.089 10.681 1.00 86.88 105 ASP A C 1
ATOM 765 O O . ASP A 1 105 ? -15.391 7.437 11.837 1.00 86.88 105 ASP A O 1
ATOM 769 N N . PRO A 1 106 ? -16.733 6.372 10.388 1.00 81.25 106 PRO A N 1
ATOM 770 C CA . PRO A 1 106 ? -17.697 5.958 11.405 1.00 81.25 106 PRO A CA 1
ATOM 771 C C . PRO A 1 106 ? -17.211 4.791 12.282 1.00 81.25 106 PRO A C 1
ATOM 773 O O . PRO A 1 106 ? -17.922 4.408 13.214 1.00 81.25 106 PRO A O 1
ATOM 776 N N . GLY A 1 107 ? -16.064 4.180 11.966 1.00 76.50 107 GLY A N 1
ATOM 777 C CA . GLY A 1 107 ? -15.470 3.098 12.743 1.00 76.50 107 GLY A CA 1
ATOM 778 C C . GLY A 1 107 ? -15.030 3.557 14.130 1.00 76.50 107 GLY A C 1
ATOM 779 O O . GLY A 1 107 ? -14.685 4.716 14.354 1.00 76.50 107 GLY A O 1
ATOM 780 N N . LYS A 1 108 ? -15.042 2.626 15.086 1.00 83.50 108 LYS A N 1
ATOM 781 C CA . LYS A 1 108 ? -14.641 2.907 16.474 1.00 83.50 108 LYS A CA 1
ATOM 782 C C . LYS A 1 108 ? -13.161 2.633 16.716 1.00 83.50 108 LYS A C 1
ATOM 784 O O . LYS A 1 108 ? -12.567 3.253 17.592 1.00 83.50 108 LYS A O 1
ATOM 789 N N . ASN A 1 109 ? -12.586 1.713 15.940 1.00 90.69 109 ASN A N 1
ATOM 790 C CA . ASN A 1 109 ? -11.231 1.207 16.112 1.00 90.69 109 ASN A CA 1
ATOM 791 C C . ASN A 1 109 ? -10.424 1.468 14.834 1.00 90.69 109 ASN A C 1
ATOM 793 O O . ASN A 1 109 ? -10.334 0.609 13.956 1.00 90.69 109 ASN A O 1
ATOM 797 N N . ALA A 1 110 ? -9.843 2.662 14.714 1.00 94.06 110 ALA A N 1
ATOM 798 C CA . ALA A 1 110 ? -8.982 2.991 13.584 1.00 94.06 110 ALA A CA 1
ATOM 799 C C . ALA A 1 110 ? -7.534 2.542 13.839 1.00 94.06 110 ALA A C 1
ATOM 801 O O . ALA A 1 110 ? -6.983 2.759 14.920 1.00 94.06 110 ALA A O 1
ATOM 802 N N . THR A 1 111 ? -6.895 1.954 12.829 1.00 96.25 111 THR A N 1
ATOM 803 C CA . THR A 1 111 ? -5.451 1.685 12.818 1.00 96.25 111 THR A CA 1
ATOM 804 C C . THR A 1 111 ? -4.824 2.283 11.565 1.00 96.25 111 THR A C 1
ATOM 806 O O . THR A 1 111 ? -5.333 2.086 10.469 1.00 96.25 111 THR A O 1
ATOM 809 N N . ILE A 1 112 ? -3.721 3.007 11.716 1.00 96.81 112 ILE A N 1
ATOM 810 C CA . ILE A 1 112 ? -2.912 3.542 10.622 1.00 96.81 112 ILE A CA 1
ATOM 811 C C . ILE A 1 112 ? -1.668 2.663 10.502 1.00 96.81 112 ILE A C 1
ATOM 813 O O . ILE A 1 112 ? -0.896 2.556 11.454 1.00 96.81 112 ILE A O 1
ATOM 817 N N . LEU A 1 113 ? -1.491 2.040 9.342 1.00 97.88 113 LEU A N 1
ATOM 818 C CA . LEU A 1 113 ? -0.345 1.213 8.986 1.00 97.88 113 LEU A CA 1
ATOM 819 C C . LEU A 1 113 ? 0.522 1.981 7.984 1.00 97.88 113 LEU A C 1
ATOM 821 O O . LEU A 1 113 ? 0.053 2.346 6.905 1.00 97.88 113 LEU A O 1
ATOM 825 N N . VAL A 1 114 ? 1.779 2.226 8.346 1.00 97.69 114 VAL A N 1
ATOM 826 C CA . VAL A 1 114 ? 2.752 2.934 7.505 1.00 97.69 114 VAL A CA 1
ATOM 827 C C . VAL A 1 114 ? 3.786 1.939 6.982 1.00 97.69 114 VAL A C 1
ATOM 829 O O . VAL A 1 114 ? 4.542 1.372 7.772 1.00 97.69 114 VAL A O 1
ATOM 832 N N . THR A 1 115 ? 3.835 1.716 5.665 1.00 97.56 115 THR A N 1
ATOM 833 C CA . THR A 1 115 ? 4.749 0.721 5.064 1.00 97.56 115 THR A CA 1
ATOM 834 C C . THR A 1 115 ? 6.198 1.188 5.029 1.00 97.56 115 THR A C 1
ATOM 836 O O . THR A 1 115 ? 7.102 0.356 5.080 1.00 97.56 115 THR A O 1
ATOM 839 N N . ASN A 1 116 ? 6.440 2.501 4.977 1.00 95.38 116 ASN A N 1
ATOM 840 C CA . ASN A 1 116 ? 7.781 3.081 4.960 1.00 95.38 116 ASN A CA 1
ATOM 841 C C . ASN A 1 116 ? 8.625 2.575 3.766 1.00 95.38 116 ASN A C 1
ATOM 843 O O . ASN A 1 116 ? 9.829 2.352 3.898 1.00 95.38 116 ASN A O 1
ATOM 847 N N . VAL A 1 117 ? 7.991 2.297 2.621 1.00 95.69 117 VAL A N 1
ATOM 848 C CA . VAL A 1 117 ? 8.679 1.936 1.366 1.00 95.69 117 VAL A CA 1
ATOM 849 C C . VAL A 1 117 ? 9.396 3.170 0.819 1.00 95.69 117 VAL A C 1
ATOM 851 O O . VAL A 1 117 ? 8.798 4.238 0.781 1.00 95.69 117 VAL A O 1
ATOM 854 N N . GLU A 1 118 ? 10.670 3.037 0.432 1.00 92.12 118 GLU A N 1
ATOM 855 C CA . GLU A 1 118 ? 11.551 4.155 0.020 1.00 92.12 118 GLU A CA 1
ATOM 856 C C . GLU A 1 118 ? 11.689 5.285 1.065 1.00 92.12 118 GLU A C 1
ATOM 858 O O . GLU A 1 118 ? 12.120 6.401 0.771 1.00 92.12 118 GLU A O 1
ATOM 863 N N . HIS A 1 119 ? 11.354 4.996 2.325 1.00 92.38 119 HIS A N 1
ATOM 864 C CA . HIS A 1 119 ? 11.452 5.929 3.440 1.00 92.38 119 HIS A CA 1
ATOM 865 C C . HIS A 1 119 ? 12.081 5.254 4.666 1.00 92.38 119 HIS A C 1
ATOM 867 O O . HIS A 1 119 ? 12.063 4.033 4.821 1.00 92.38 119 HIS A O 1
ATOM 873 N N . SER A 1 120 ? 12.636 6.076 5.556 1.00 92.25 120 SER A N 1
ATOM 874 C CA . SER A 1 120 ? 13.291 5.633 6.795 1.00 92.25 120 SER A CA 1
ATOM 875 C C . SER A 1 120 ? 12.709 6.345 8.014 1.00 92.25 120 SER A C 1
ATOM 877 O O . SER A 1 120 ? 13.449 6.736 8.915 1.00 92.25 120 SER A O 1
ATOM 879 N N . LEU A 1 121 ? 11.388 6.555 8.029 1.00 93.31 121 LEU A N 1
ATOM 880 C CA . LEU A 1 121 ? 10.706 7.175 9.164 1.00 93.31 121 LEU A CA 1
ATOM 881 C C . LEU A 1 121 ? 10.798 6.262 10.389 1.00 93.31 121 LEU A C 1
ATOM 883 O O . LEU A 1 121 ? 10.555 5.056 10.298 1.00 93.31 121 LEU A O 1
ATOM 887 N N . THR A 1 122 ? 11.123 6.847 11.532 1.00 94.44 122 THR A N 1
ATOM 888 C CA . THR A 1 122 ? 11.068 6.192 12.840 1.00 94.44 122 THR A CA 1
ATOM 889 C C . THR A 1 122 ? 9.647 6.213 13.400 1.00 94.44 122 THR A C 1
ATOM 891 O O . THR A 1 122 ? 8.832 7.070 13.045 1.00 94.44 122 THR A O 1
ATOM 894 N N . ASP A 1 123 ? 9.354 5.308 14.339 1.00 93.00 123 ASP A N 1
ATOM 895 C CA . ASP A 1 123 ? 8.086 5.332 15.072 1.00 93.00 123 ASP A CA 1
ATOM 896 C C . ASP A 1 123 ? 7.843 6.706 15.713 1.00 93.00 123 ASP A C 1
ATOM 898 O O . ASP A 1 123 ? 6.759 7.268 15.587 1.00 93.00 123 ASP A O 1
ATOM 902 N N . GLU A 1 124 ? 8.864 7.297 16.339 1.00 93.31 124 GLU A N 1
ATOM 903 C CA . GLU A 1 124 ? 8.757 8.612 16.977 1.00 93.31 124 GLU A CA 1
ATOM 904 C C . GLU A 1 124 ? 8.373 9.718 15.979 1.00 93.31 124 GLU A C 1
ATOM 906 O O . GLU A 1 124 ? 7.497 10.535 16.271 1.00 93.31 124 GLU A O 1
ATOM 911 N N . GLU A 1 125 ? 8.970 9.741 14.786 1.00 94.12 125 GLU A N 1
ATOM 912 C CA . GLU A 1 125 ? 8.656 10.734 13.750 1.00 94.12 125 GLU A CA 1
ATOM 913 C C . GLU A 1 125 ? 7.218 10.608 13.236 1.00 94.12 125 GLU A C 1
ATOM 915 O O . GLU A 1 125 ? 6.519 11.621 13.092 1.00 94.12 125 GLU A O 1
ATOM 920 N N . VAL A 1 126 ? 6.747 9.378 13.005 1.00 94.06 126 VAL A N 1
ATOM 921 C CA . VAL A 1 126 ? 5.365 9.128 12.573 1.00 94.06 126 VAL A CA 1
ATOM 922 C C . VAL A 1 126 ? 4.383 9.538 13.670 1.00 94.06 126 VAL A C 1
ATOM 924 O O . VAL A 1 126 ? 3.430 10.272 13.395 1.00 94.06 126 VAL A O 1
ATOM 927 N N . GLN A 1 127 ? 4.631 9.139 14.921 1.00 91.88 127 GLN A N 1
ATOM 928 C CA . GLN A 1 127 ? 3.784 9.503 16.062 1.00 91.88 127 GLN A CA 1
ATOM 929 C C . GLN A 1 127 ? 3.740 11.022 16.262 1.00 91.88 127 GLN A C 1
ATOM 931 O O . GLN A 1 127 ? 2.666 11.596 16.442 1.00 91.88 127 GLN A O 1
ATOM 936 N N . ASN A 1 128 ? 4.882 11.704 16.156 1.00 91.94 128 ASN A N 1
ATOM 937 C CA . ASN A 1 128 ? 4.953 13.161 16.264 1.00 91.94 128 ASN A CA 1
ATOM 938 C C . ASN A 1 128 ? 4.186 13.867 15.138 1.00 91.94 128 ASN A C 1
ATOM 940 O O . ASN A 1 128 ? 3.498 14.863 15.391 1.00 91.94 128 ASN A O 1
ATOM 944 N N . THR A 1 129 ? 4.264 13.340 13.915 1.00 92.06 129 THR A N 1
ATOM 945 C CA . THR A 1 129 ? 3.519 13.854 12.757 1.00 92.06 129 THR A CA 1
ATOM 946 C C . THR A 1 129 ? 2.013 13.664 12.944 1.00 92.06 129 THR A C 1
ATOM 948 O O . THR A 1 129 ? 1.227 14.577 12.680 1.00 92.06 129 THR A O 1
ATOM 951 N N . LEU A 1 130 ? 1.603 12.508 13.466 1.00 90.62 130 LEU A N 1
ATOM 952 C CA . LEU A 1 130 ? 0.203 12.124 13.640 1.00 90.62 130 LEU A CA 1
ATOM 953 C C . LEU A 1 130 ? -0.365 12.420 15.034 1.00 90.62 130 LEU A C 1
ATOM 955 O O . LEU A 1 130 ? -1.508 12.066 15.311 1.00 90.62 130 LEU A O 1
ATOM 959 N N . LYS A 1 131 ? 0.353 13.145 15.897 1.00 85.38 131 LYS A N 1
ATOM 960 C CA . LYS A 1 131 ? -0.063 13.424 17.286 1.00 85.38 131 LYS A CA 1
ATOM 961 C C . LYS A 1 131 ? -1.470 14.018 17.422 1.00 85.38 131 LYS A C 1
ATOM 963 O O . LYS A 1 131 ? -2.168 13.749 18.391 1.00 85.38 131 LYS A O 1
ATOM 968 N N . ASN A 1 132 ? -1.919 14.792 16.430 1.00 77.50 132 ASN A N 1
ATOM 969 C CA . ASN A 1 132 ? -3.248 15.422 16.410 1.00 77.50 132 ASN A CA 1
ATOM 970 C C . ASN A 1 132 ? -4.376 14.474 15.947 1.00 77.50 132 ASN A C 1
ATOM 972 O O . ASN A 1 132 ? -5.539 14.879 15.878 1.00 77.50 132 ASN A O 1
ATOM 976 N N . VAL A 1 133 ? -4.024 13.244 15.580 1.00 75.81 133 VAL A N 1
ATOM 977 C CA . VAL A 1 133 ? -4.915 12.083 15.436 1.00 75.81 133 VAL A CA 1
ATOM 978 C C . VAL A 1 133 ? -4.932 11.265 16.740 1.00 75.81 133 VAL A C 1
ATOM 980 O O . VAL A 1 133 ? -5.833 10.463 16.951 1.00 75.81 133 VAL A O 1
ATOM 983 N N . GLY A 1 134 ? -3.956 11.502 17.632 1.00 54.47 134 GLY A N 1
ATOM 984 C CA . GLY A 1 134 ? -3.454 10.649 18.719 1.00 54.47 134 GLY A CA 1
ATOM 985 C C . GLY A 1 134 ? -4.382 10.294 19.885 1.00 54.47 134 GLY A C 1
ATOM 986 O O . GLY A 1 134 ? -3.898 9.948 20.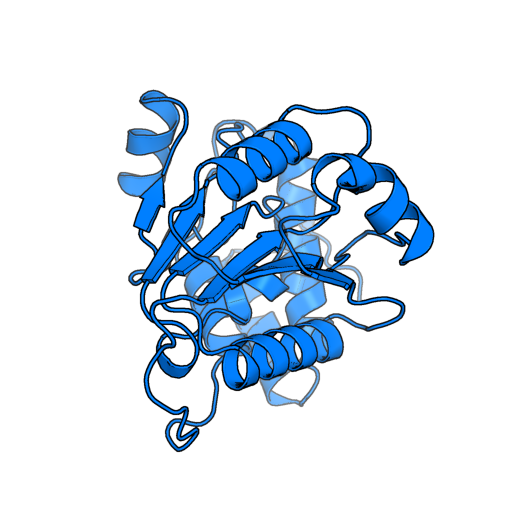957 1.00 54.47 134 GLY A O 1
ATOM 987 N N . SER A 1 135 ? -5.698 10.326 19.700 1.00 58.38 135 SER A N 1
ATOM 988 C CA . SER A 1 135 ? -6.645 9.625 20.577 1.00 58.38 135 SER A CA 1
ATOM 989 C C . SER A 1 135 ? -7.663 8.758 19.832 1.00 58.38 135 SER A C 1
ATOM 991 O O . SER A 1 135 ? -8.343 7.966 20.479 1.00 58.38 135 SER A O 1
ATOM 993 N N . SER A 1 136 ? -7.770 8.865 18.502 1.00 73.06 136 SER A N 1
ATOM 994 C CA . SER A 1 136 ? -8.779 8.150 17.709 1.00 73.06 136 SER A CA 1
ATOM 995 C C . SER A 1 136 ? -8.243 6.941 16.940 1.00 73.06 136 SER A C 1
ATOM 997 O O . SER A 1 136 ? -9.045 6.133 16.485 1.00 73.06 136 SER A O 1
ATOM 999 N N . ALA A 1 137 ? -6.921 6.798 16.778 1.00 88.75 137 ALA A N 1
ATOM 1000 C CA . ALA A 1 137 ? -6.334 5.700 16.009 1.00 88.75 137 ALA A CA 1
ATOM 1001 C C . ALA A 1 137 ? -5.046 5.141 16.627 1.00 88.75 137 ALA A C 1
ATOM 1003 O O . ALA A 1 137 ? -4.212 5.890 17.139 1.00 88.75 137 ALA A O 1
ATOM 1004 N N . LYS A 1 138 ? -4.860 3.821 16.514 1.00 93.88 138 LYS A N 1
ATOM 1005 C CA . LYS A 1 138 ? -3.568 3.154 16.718 1.00 93.88 138 LYS A CA 1
ATOM 1006 C C . LYS A 1 138 ? -2.679 3.421 15.502 1.00 93.88 138 LYS A C 1
ATOM 1008 O O . LYS A 1 138 ? -3.173 3.440 14.383 1.00 93.88 138 LYS A O 1
ATOM 1013 N N . ILE A 1 139 ? -1.383 3.616 15.703 1.00 95.19 139 ILE A N 1
ATOM 1014 C CA . ILE A 1 139 ? -0.424 3.861 14.619 1.00 95.19 139 ILE A CA 1
ATOM 1015 C C . ILE A 1 139 ? 0.677 2.809 14.707 1.00 95.19 139 ILE A C 1
ATOM 1017 O O . ILE A 1 139 ? 1.212 2.578 15.792 1.00 95.19 139 ILE A O 1
ATOM 1021 N N . GLU A 1 140 ? 1.007 2.193 13.576 1.00 96.25 140 GLU A N 1
ATOM 1022 C CA . GLU A 1 140 ? 2.063 1.190 13.453 1.00 96.25 140 GLU A CA 1
ATOM 1023 C C . GLU A 1 140 ? 2.892 1.443 12.191 1.00 96.25 140 GLU A C 1
ATOM 1025 O O . GLU A 1 140 ? 2.353 1.816 11.146 1.00 96.25 140 GLU A O 1
ATOM 1030 N N . VAL A 1 141 ? 4.204 1.233 12.290 1.00 97.12 141 VAL A N 1
ATOM 1031 C CA . VAL A 1 141 ? 5.163 1.535 11.224 1.00 97.12 141 VAL A CA 1
ATOM 1032 C C . VAL A 1 141 ? 6.028 0.310 10.955 1.00 97.12 141 VAL A C 1
ATOM 1034 O O . VAL A 1 141 ? 6.566 -0.299 11.879 1.00 97.12 141 VAL A O 1
ATOM 1037 N N . ALA A 1 142 ? 6.199 -0.038 9.683 1.00 97.19 142 ALA A N 1
ATOM 1038 C CA . ALA A 1 142 ? 7.117 -1.082 9.251 1.00 97.19 142 ALA A CA 1
ATOM 1039 C C . ALA A 1 142 ? 8.563 -0.552 9.192 1.00 97.19 142 ALA A C 1
ATOM 1041 O O . ALA A 1 142 ? 9.094 -0.217 8.131 1.00 97.19 142 ALA A O 1
ATOM 1042 N N . THR A 1 143 ? 9.202 -0.426 10.355 1.00 94.50 143 THR A N 1
ATOM 1043 C CA . THR A 1 143 ? 10.586 0.057 10.470 1.00 94.50 143 THR A CA 1
ATOM 1044 C C . THR A 1 143 ? 11.603 -1.064 10.238 1.00 94.50 143 THR A C 1
ATOM 1046 O O . THR A 1 143 ? 11.420 -2.191 10.688 1.00 94.50 143 THR A O 1
ATOM 1049 N N . ASN A 1 144 ? 12.710 -0.749 9.554 1.00 91.69 144 ASN A N 1
ATOM 1050 C CA . ASN A 1 144 ? 13.851 -1.658 9.341 1.00 91.69 144 ASN A CA 1
ATOM 1051 C C . ASN A 1 144 ? 13.515 -3.007 8.671 1.00 91.69 144 ASN A C 1
ATOM 1053 O O . ASN A 1 144 ? 14.226 -3.986 8.888 1.00 91.69 144 ASN A O 1
ATOM 1057 N N . LEU A 1 145 ? 12.454 -3.060 7.866 1.00 96.06 145 LEU A N 1
ATOM 1058 C CA . LEU A 1 145 ? 12.080 -4.238 7.083 1.00 96.06 145 LEU A CA 1
ATOM 1059 C C . LEU A 1 145 ? 12.566 -4.094 5.634 1.00 96.06 145 LEU A C 1
ATOM 1061 O O . LEU A 1 145 ? 12.738 -2.976 5.145 1.00 96.06 145 LEU A O 1
ATOM 1065 N N . ASN A 1 146 ? 12.768 -5.202 4.928 1.00 96.81 146 ASN A N 1
ATOM 1066 C CA . ASN A 1 146 ? 12.865 -5.219 3.461 1.00 96.81 146 ASN A CA 1
ATOM 1067 C C . ASN A 1 146 ? 11.458 -5.288 2.815 1.00 96.81 146 ASN A C 1
ATOM 1069 O O . ASN A 1 146 ? 10.449 -5.294 3.522 1.00 96.81 146 ASN A O 1
ATOM 1073 N N . CYS A 1 147 ? 11.334 -5.262 1.488 1.00 97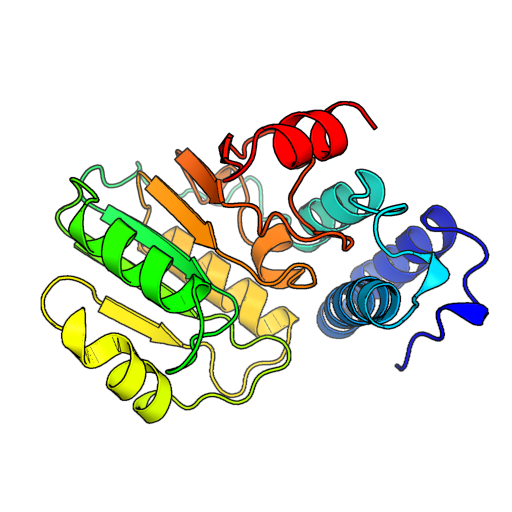.81 147 CYS A N 1
ATOM 1074 C CA . CYS A 1 147 ? 10.025 -5.219 0.820 1.00 97.81 147 CYS A CA 1
ATOM 1075 C C . CYS A 1 147 ? 9.203 -6.492 1.058 1.00 97.81 147 CYS A C 1
ATOM 1077 O O . CYS A 1 147 ? 8.006 -6.404 1.339 1.00 97.81 147 CYS A O 1
ATOM 1079 N N . ALA A 1 148 ? 9.836 -7.667 1.019 1.00 97.81 148 ALA A N 1
ATOM 1080 C CA . ALA A 1 148 ? 9.146 -8.928 1.302 1.00 97.81 148 ALA A CA 1
ATOM 1081 C C . ALA A 1 148 ? 8.673 -9.020 2.764 1.00 97.81 148 ALA A C 1
ATOM 1083 O O . ALA A 1 148 ? 7.590 -9.533 3.045 1.00 97.81 148 ALA A O 1
ATOM 1084 N N . GLU A 1 149 ? 9.467 -8.515 3.705 1.00 98.00 149 GLU A N 1
ATOM 1085 C CA . GLU A 1 149 ? 9.107 -8.435 5.120 1.00 98.00 149 GLU A CA 1
ATOM 1086 C C . GLU A 1 149 ? 7.982 -7.428 5.367 1.00 98.00 149 GLU A C 1
ATOM 1088 O O . GLU A 1 149 ? 7.062 -7.744 6.117 1.00 98.00 149 GLU A O 1
ATOM 1093 N N . ARG A 1 150 ? 7.998 -6.263 4.703 1.00 98.31 150 ARG A N 1
ATOM 1094 C CA . ARG A 1 150 ? 6.894 -5.288 4.760 1.00 98.31 150 ARG A CA 1
ATOM 1095 C C . ARG A 1 150 ? 5.591 -5.875 4.227 1.00 98.31 150 ARG A C 1
ATOM 1097 O O . ARG A 1 150 ? 4.549 -5.664 4.842 1.00 98.31 150 ARG A O 1
ATOM 1104 N N . LEU A 1 151 ? 5.650 -6.622 3.121 1.00 98.31 151 LEU A N 1
ATOM 1105 C CA . LEU A 1 151 ? 4.495 -7.331 2.568 1.00 98.31 151 LEU A CA 1
ATOM 1106 C C . LEU A 1 151 ? 3.907 -8.295 3.601 1.00 98.31 151 LEU A C 1
ATOM 1108 O O . LEU A 1 151 ? 2.724 -8.197 3.916 1.00 98.31 151 LEU A O 1
ATOM 1112 N N . ARG A 1 152 ? 4.736 -9.176 4.176 1.00 97.56 152 ARG A N 1
ATOM 1113 C CA . ARG A 1 152 ? 4.283 -10.130 5.202 1.00 97.56 152 ARG A CA 1
ATOM 1114 C C . ARG A 1 152 ? 3.727 -9.421 6.429 1.00 97.56 152 ARG A C 1
ATOM 1116 O O . ARG A 1 152 ? 2.634 -9.751 6.863 1.00 97.56 152 ARG A O 1
ATOM 1123 N N . TRP A 1 153 ? 4.432 -8.409 6.932 1.00 98.00 153 TRP A N 1
ATOM 1124 C CA . TRP A 1 153 ? 3.971 -7.596 8.054 1.00 98.00 153 TRP A CA 1
ATOM 1125 C C . TRP A 1 153 ? 2.587 -7.007 7.778 1.00 98.00 153 TRP A C 1
ATOM 1127 O O . TRP A 1 153 ? 1.682 -7.168 8.590 1.00 98.00 153 TRP A O 1
ATOM 1137 N N . LEU A 1 154 ? 2.387 -6.378 6.618 1.00 98.25 154 LEU A N 1
ATOM 1138 C CA . LEU A 1 154 ? 1.108 -5.764 6.273 1.00 98.25 154 LEU A CA 1
ATOM 1139 C C . LEU A 1 154 ? -0.004 -6.817 6.170 1.00 98.25 154 LEU A C 1
ATOM 1141 O O . LEU A 1 154 ? -1.098 -6.602 6.690 1.00 98.25 154 LEU A O 1
ATOM 1145 N N . GLN A 1 155 ? 0.281 -7.970 5.564 1.00 97.38 155 GLN A N 1
ATOM 1146 C CA . GLN A 1 155 ? -0.672 -9.076 5.466 1.00 97.38 155 GLN A CA 1
ATOM 1147 C C . GLN A 1 155 ? -1.041 -9.659 6.831 1.00 97.38 155 GLN A C 1
ATOM 1149 O O . GLN A 1 155 ? -2.226 -9.863 7.094 1.00 97.38 155 GLN A O 1
ATOM 1154 N N . ASP A 1 156 ? -0.063 -9.852 7.716 1.00 96.06 156 ASP A N 1
ATOM 1155 C CA . ASP A 1 156 ? -0.284 -10.320 9.085 1.00 96.06 156 ASP A CA 1
ATOM 1156 C C . ASP A 1 156 ? -1.152 -9.322 9.862 1.00 96.06 156 ASP A C 1
ATOM 1158 O O . ASP A 1 156 ? -2.133 -9.705 10.499 1.00 96.06 156 ASP A O 1
ATOM 1162 N N . ARG A 1 157 ? -0.877 -8.014 9.745 1.00 96.88 157 ARG A N 1
ATOM 1163 C CA . ARG A 1 157 ? -1.704 -6.983 10.393 1.00 96.88 157 ARG A CA 1
ATOM 1164 C C . ARG A 1 157 ? -3.131 -6.959 9.854 1.00 96.88 157 ARG A C 1
ATOM 1166 O O . ARG A 1 157 ? -4.059 -6.814 10.645 1.00 96.88 157 ARG A O 1
ATOM 1173 N N . LEU A 1 158 ? -3.337 -7.122 8.549 1.00 96.12 158 LEU A N 1
ATOM 1174 C CA . LEU A 1 158 ? -4.683 -7.196 7.968 1.00 96.12 158 LEU A CA 1
ATOM 1175 C C . LEU A 1 158 ? -5.424 -8.470 8.402 1.00 96.12 158 LEU A C 1
ATOM 1177 O O . LEU A 1 158 ? -6.615 -8.406 8.717 1.00 96.12 158 LEU A O 1
ATOM 1181 N N . ALA A 1 159 ? -4.722 -9.603 8.481 1.00 94.56 159 ALA A N 1
ATOM 1182 C CA . ALA A 1 159 ? -5.270 -10.863 8.972 1.00 94.56 159 ALA A CA 1
ATOM 1183 C C . ALA A 1 159 ? -5.665 -10.790 10.456 1.00 94.56 159 ALA A C 1
ATOM 1185 O O . ALA A 1 159 ? -6.702 -11.338 10.826 1.00 94.56 159 ALA A O 1
ATOM 1186 N N . ASP A 1 160 ? -4.878 -10.090 11.276 1.00 94.00 160 ASP A N 1
ATOM 1187 C CA . ASP A 1 160 ? -5.145 -9.886 12.702 1.00 94.00 160 ASP A CA 1
ATOM 1188 C C . ASP A 1 160 ? -6.294 -8.901 12.946 1.00 94.00 160 ASP A C 1
ATOM 1190 O O . ASP A 1 160 ? -7.146 -9.126 13.804 1.00 94.00 160 ASP A O 1
ATOM 1194 N N . LEU A 1 161 ? -6.287 -7.771 12.231 1.00 94.06 161 LEU A N 1
ATOM 1195 C CA . LEU A 1 161 ? -7.22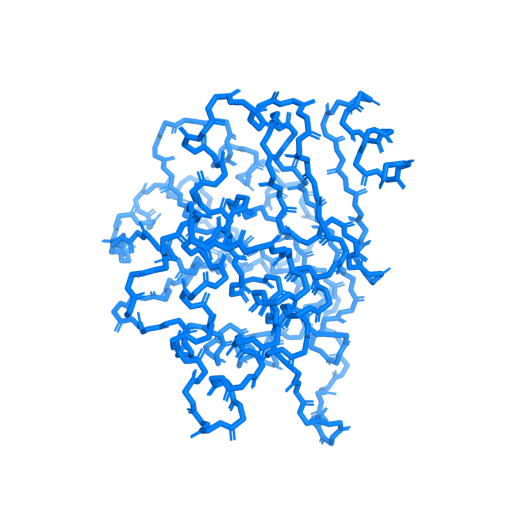5 -6.669 12.458 1.00 94.06 161 LEU A CA 1
ATOM 1196 C C . LEU A 1 161 ? -8.595 -6.923 11.826 1.00 94.06 161 LEU A C 1
ATOM 1198 O O . LEU A 1 161 ? -9.581 -6.377 12.314 1.00 94.06 161 LEU A O 1
ATOM 1202 N N . ARG A 1 162 ? -8.652 -7.705 10.736 1.00 94.25 162 ARG A N 1
ATOM 1203 C CA . ARG A 1 162 ? -9.873 -8.019 9.972 1.00 94.25 162 ARG A CA 1
ATOM 1204 C C . ARG A 1 162 ? -10.785 -6.811 9.752 1.00 94.25 162 ARG A C 1
ATOM 1206 O O . ARG A 1 162 ? -11.959 -6.867 10.102 1.00 94.25 162 ARG A O 1
ATOM 1213 N N . PRO A 1 163 ? -10.284 -5.706 9.184 1.00 94.25 163 PRO A N 1
ATOM 1214 C CA . PRO A 1 163 ? -11.083 -4.498 9.063 1.00 94.25 163 PRO A CA 1
ATOM 1215 C C . PRO A 1 163 ? -12.258 -4.685 8.099 1.00 94.25 163 PRO A C 1
ATOM 1217 O O . PRO A 1 163 ? -12.097 -5.211 6.996 1.00 94.25 163 PRO A O 1
ATOM 1220 N N . ALA A 1 164 ? -13.426 -4.154 8.465 1.00 93.69 164 ALA A N 1
ATOM 1221 C CA . ALA A 1 164 ? -14.535 -4.011 7.521 1.00 93.69 164 ALA A CA 1
ATOM 1222 C C . ALA A 1 164 ? -14.247 -2.960 6.438 1.00 93.69 164 ALA A C 1
ATOM 1224 O O . ALA A 1 164 ? -14.853 -2.982 5.369 1.00 93.69 164 ALA A O 1
ATOM 1225 N N . ARG A 1 165 ? -13.343 -2.009 6.707 1.00 94.75 165 ARG A N 1
ATOM 1226 C CA . ARG A 1 165 ? -12.955 -0.949 5.768 1.00 94.75 165 ARG A CA 1
ATOM 1227 C C . ARG A 1 165 ? -11.447 -0.737 5.787 1.00 94.75 165 ARG A C 1
ATOM 1229 O O . ARG A 1 165 ? -10.879 -0.453 6.840 1.00 94.75 165 ARG A O 1
ATOM 1236 N N . THR A 1 166 ? -10.834 -0.779 4.613 1.00 96.94 166 THR A N 1
ATOM 1237 C CA . THR A 1 166 ? -9.425 -0.446 4.408 1.00 96.94 166 THR A CA 1
ATOM 1238 C C . THR A 1 166 ? -9.317 0.732 3.452 1.00 96.94 166 THR A C 1
ATOM 1240 O O . THR A 1 166 ? -9.741 0.647 2.304 1.00 96.94 166 THR A O 1
ATOM 1243 N N . TYR A 1 167 ? -8.752 1.834 3.924 1.00 96.75 167 TYR A N 1
ATOM 1244 C CA . TYR A 1 167 ? -8.487 3.042 3.153 1.00 96.75 167 TYR A CA 1
ATOM 1245 C C . TYR A 1 167 ? -7.029 3.029 2.707 1.00 96.75 167 TYR A C 1
ATOM 1247 O O . TYR A 1 167 ? -6.141 2.890 3.546 1.00 96.75 167 TYR A O 1
ATOM 1255 N N . ILE A 1 168 ? -6.772 3.196 1.414 1.00 96.12 168 ILE A N 1
ATOM 1256 C CA . ILE A 1 168 ? -5.413 3.289 0.877 1.00 96.12 168 ILE A CA 1
ATOM 1257 C C . ILE A 1 168 ? -5.136 4.735 0.507 1.00 96.12 168 ILE A C 1
ATOM 1259 O O . ILE A 1 168 ? -5.876 5.317 -0.284 1.00 96.12 168 ILE A O 1
ATOM 1263 N N . LEU A 1 169 ? -4.048 5.278 1.043 1.00 93.94 169 LEU A N 1
ATOM 1264 C CA . LEU A 1 169 ? -3.433 6.501 0.554 1.00 93.94 169 LEU A CA 1
ATOM 1265 C C . LEU A 1 169 ? -1.941 6.209 0.364 1.00 93.94 169 LEU A C 1
ATOM 1267 O O . LEU A 1 169 ? -1.100 6.513 1.205 1.00 93.94 169 LEU A O 1
ATOM 1271 N N . GLN A 1 170 ? -1.612 5.521 -0.722 1.00 93.06 170 GLN A N 1
ATOM 1272 C CA . GLN A 1 170 ? -0.231 5.157 -1.023 1.00 93.06 170 GLN A CA 1
ATOM 1273 C C . GLN A 1 170 ? 0.457 6.222 -1.874 1.00 93.06 170 GLN A C 1
ATOM 1275 O O . GLN A 1 170 ? -0.192 6.994 -2.585 1.00 93.06 170 GLN A O 1
ATOM 1280 N N . HIS A 1 171 ? 1.785 6.238 -1.835 1.00 92.81 171 HIS A N 1
ATOM 1281 C CA . HIS A 1 171 ? 2.551 6.817 -2.926 1.00 92.81 171 HIS A CA 1
ATOM 12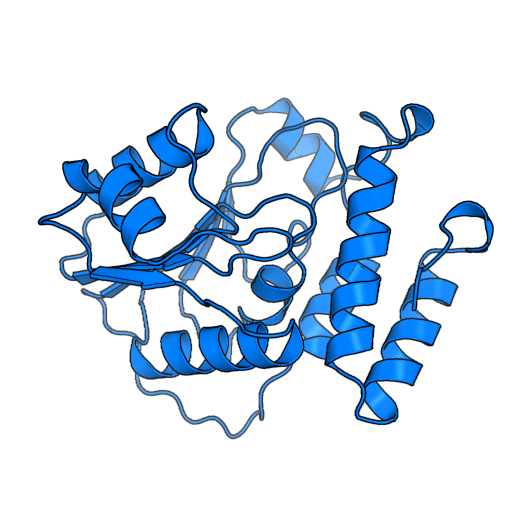82 C C . HIS A 1 171 ? 2.437 5.918 -4.159 1.00 92.81 171 HIS A C 1
ATOM 1284 O O . HIS A 1 171 ? 2.262 4.703 -4.069 1.00 92.81 171 HIS A O 1
ATOM 1290 N N . GLN A 1 172 ? 2.537 6.537 -5.327 1.00 91.69 172 GLN A N 1
ATOM 1291 C CA . GLN A 1 172 ? 2.189 5.923 -6.606 1.00 91.69 172 GLN A CA 1
ATOM 1292 C C . GLN A 1 172 ? 3.045 4.698 -6.985 1.00 91.69 172 GLN A C 1
ATOM 1294 O O . GLN A 1 172 ? 2.575 3.833 -7.714 1.00 91.69 172 GLN A O 1
ATOM 1299 N N . PHE A 1 173 ? 4.243 4.564 -6.411 1.00 93.56 173 PHE A N 1
ATOM 1300 C CA . PHE A 1 173 ? 5.182 3.459 -6.645 1.00 93.56 173 PHE A CA 1
ATOM 1301 C C . PHE A 1 173 ? 5.111 2.315 -5.615 1.00 93.56 173 PHE A C 1
ATOM 1303 O O . PHE A 1 173 ? 5.871 1.356 -5.726 1.00 93.56 173 PHE A O 1
ATOM 1310 N N . ASP A 1 174 ? 4.271 2.404 -4.577 1.00 96.50 174 ASP A N 1
ATOM 1311 C CA . ASP A 1 174 ? 4.285 1.435 -3.471 1.00 96.50 174 ASP A CA 1
ATOM 1312 C C . ASP A 1 174 ? 3.638 0.093 -3.864 1.00 96.50 174 ASP A C 1
ATOM 1314 O O . ASP A 1 174 ? 2.447 -0.157 -3.653 1.00 96.50 174 ASP A O 1
ATOM 1318 N N . ALA A 1 175 ? 4.459 -0.795 -4.428 1.00 97.69 175 ALA A N 1
ATOM 1319 C CA . ALA A 1 175 ? 4.050 -2.140 -4.815 1.00 97.69 175 ALA A CA 1
ATOM 1320 C C . ALA A 1 175 ? 3.719 -3.035 -3.610 1.00 97.69 175 ALA A C 1
ATOM 1322 O O . ALA A 1 175 ? 2.992 -4.015 -3.762 1.00 97.69 175 ALA A O 1
ATOM 1323 N N . VAL A 1 176 ? 4.218 -2.722 -2.405 1.00 98.38 176 VAL A N 1
ATOM 1324 C CA . VAL A 1 176 ? 3.942 -3.527 -1.206 1.00 98.38 176 VAL A CA 1
ATOM 1325 C C . VAL A 1 176 ? 2.473 -3.408 -0.818 1.00 98.38 176 VAL A C 1
ATOM 1327 O O . VAL A 1 176 ? 1.845 -4.424 -0.525 1.00 98.38 176 VAL A O 1
ATOM 1330 N N . ILE A 1 177 ? 1.907 -2.198 -0.849 1.00 98.00 177 ILE A N 1
ATOM 1331 C CA . ILE A 1 177 ? 0.477 -1.996 -0.576 1.00 98.00 177 ILE A CA 1
ATOM 1332 C C . ILE A 1 177 ? -0.366 -2.654 -1.671 1.00 98.00 177 ILE A C 1
ATOM 1334 O O . ILE A 1 177 ? -1.275 -3.428 -1.359 1.00 98.00 177 ILE A O 1
ATOM 1338 N N . ALA A 1 178 ? -0.033 -2.408 -2.941 1.00 97.50 178 ALA A N 1
ATOM 1339 C CA . ALA A 1 178 ? -0.739 -3.014 -4.065 1.00 97.50 178 ALA A CA 1
ATOM 1340 C C . ALA A 1 178 ? -0.708 -4.551 -4.004 1.00 97.50 178 ALA A C 1
ATOM 1342 O O . ALA A 1 178 ? -1.703 -5.183 -4.333 1.00 97.50 178 ALA A O 1
ATOM 1343 N N . ALA A 1 179 ? 0.381 -5.161 -3.531 1.00 98.19 179 ALA A N 1
ATOM 1344 C CA . ALA A 1 179 ? 0.491 -6.607 -3.360 1.00 98.19 179 ALA A CA 1
ATOM 1345 C C . ALA A 1 179 ? -0.238 -7.130 -2.110 1.00 98.19 179 ALA A C 1
ATOM 1347 O O . ALA A 1 179 ? -0.902 -8.165 -2.156 1.00 98.19 179 ALA A O 1
ATOM 1348 N N . ALA A 1 180 ? -0.138 -6.443 -0.972 1.00 97.75 180 ALA A N 1
ATOM 1349 C CA . ALA A 1 180 ? -0.607 -6.976 0.306 1.00 97.75 180 ALA A CA 1
ATOM 1350 C C . ALA A 1 180 ? -2.131 -7.107 0.407 1.00 97.75 180 ALA A C 1
ATOM 1352 O O . ALA A 1 180 ? -2.627 -7.983 1.117 1.00 97.75 180 ALA A O 1
ATOM 1353 N N . LEU A 1 181 ? -2.880 -6.238 -0.271 1.00 96.31 181 LEU A N 1
ATOM 1354 C CA . LEU A 1 181 ? -4.323 -6.089 -0.086 1.00 96.31 181 LEU A CA 1
ATOM 1355 C C . LEU A 1 181 ? -5.101 -7.099 -0.940 1.00 96.31 181 LEU A C 1
ATOM 1357 O O . LEU A 1 181 ? -5.762 -6.755 -1.917 1.00 96.31 181 LEU A O 1
ATOM 1361 N N . GLN A 1 182 ? -5.003 -8.364 -0.542 1.00 95.44 182 GLN A N 1
ATOM 1362 C CA . GLN A 1 182 ? -5.659 -9.507 -1.176 1.00 95.44 182 GLN A CA 1
ATOM 1363 C C . GLN A 1 182 ? -7.122 -9.642 -0.715 1.00 95.44 182 GLN A C 1
ATOM 1365 O O . GLN A 1 182 ? -7.384 -9.393 0.465 1.00 95.44 182 GLN A O 1
ATOM 1370 N N . PRO A 1 183 ? -8.067 -10.079 -1.571 1.00 92.75 183 PRO A N 1
ATOM 1371 C CA . PRO A 1 183 ? -9.488 -10.228 -1.220 1.00 92.75 183 PRO A CA 1
ATOM 1372 C C . PRO A 1 183 ? -9.761 -11.086 0.025 1.00 92.75 183 PRO A C 1
ATOM 1374 O O . PRO A 1 183 ? -10.757 -10.895 0.713 1.00 92.75 183 PRO A O 1
ATOM 1377 N N . GLU A 1 184 ? -8.882 -12.035 0.339 1.00 92.12 184 GLU A N 1
ATOM 1378 C CA . GLU A 1 184 ? -8.986 -12.874 1.531 1.00 92.12 184 GLU A CA 1
ATOM 1379 C C . GLU A 1 184 ? -8.737 -12.080 2.825 1.00 92.12 184 GLU A C 1
ATOM 1381 O O . GLU A 1 184 ? -9.266 -12.417 3.884 1.00 92.12 184 GLU A O 1
ATOM 1386 N N . LEU A 1 185 ? -7.946 -11.007 2.766 1.00 92.25 185 LEU A N 1
ATOM 1387 C CA . LEU A 1 185 ? -7.487 -10.248 3.931 1.00 92.25 185 LEU A CA 1
ATOM 1388 C C . LEU A 1 185 ? -8.363 -9.039 4.275 1.00 92.25 185 LEU A C 1
ATOM 1390 O O . LEU A 1 185 ? -8.315 -8.569 5.413 1.00 92.25 185 LEU A O 1
ATOM 1394 N N . VAL A 1 186 ? -9.163 -8.552 3.329 1.00 92.19 186 VAL A N 1
ATOM 1395 C CA . VAL A 1 186 ? -9.908 -7.288 3.429 1.00 92.19 186 VAL A CA 1
ATOM 1396 C C . VAL A 1 186 ? -11.334 -7.450 2.909 1.00 92.19 186 VAL A C 1
ATOM 1398 O O . VAL A 1 186 ? -11.560 -8.183 1.955 1.00 92.19 186 VAL A O 1
ATOM 1401 N N . ASP A 1 187 ? -12.293 -6.748 3.516 1.00 92.69 187 ASP A N 1
ATOM 1402 C CA . ASP A 1 187 ? -13.699 -6.785 3.077 1.00 92.69 187 ASP A CA 1
ATOM 1403 C C . ASP A 1 187 ? -14.003 -5.677 2.057 1.00 92.69 187 ASP A C 1
ATOM 1405 O O . ASP A 1 187 ? -14.306 -5.937 0.893 1.00 92.69 187 ASP A O 1
ATOM 1409 N N . LYS A 1 188 ? -13.848 -4.413 2.470 1.00 95.06 188 LYS A N 1
ATOM 1410 C CA . LYS A 1 188 ? -14.039 -3.249 1.601 1.00 95.06 188 LYS A CA 1
ATOM 1411 C C . LYS A 1 188 ? -12.766 -2.425 1.504 1.00 95.06 188 LYS A C 1
ATOM 1413 O O . LYS A 1 188 ? -12.348 -1.820 2.489 1.00 95.06 188 LYS A O 1
ATOM 1418 N N . VAL A 1 189 ? -12.205 -2.325 0.303 1.00 96.88 189 VAL A N 1
ATOM 1419 C CA . VAL A 1 189 ? -11.017 -1.504 0.037 1.00 96.88 189 VAL A CA 1
ATOM 1420 C C . VAL A 1 189 ? -11.403 -0.230 -0.696 1.00 96.88 189 VAL A C 1
ATOM 1422 O O . VAL A 1 189 ? -12.091 -0.280 -1.711 1.00 96.88 189 VAL A O 1
ATOM 1425 N N . ILE A 1 190 ? -10.967 0.914 -0.180 1.00 95.81 190 ILE A N 1
ATOM 1426 C CA . ILE A 1 190 ? -11.232 2.241 -0.731 1.00 95.81 190 ILE A CA 1
ATOM 1427 C C . ILE A 1 190 ? -9.882 2.861 -1.084 1.00 95.81 190 ILE A C 1
ATOM 1429 O O . ILE A 1 190 ? -9.124 3.272 -0.205 1.00 95.81 190 ILE A O 1
ATOM 1433 N N . TYR A 1 191 ? -9.578 2.891 -2.376 1.00 94.75 191 TYR A N 1
ATOM 1434 C CA . TYR A 1 191 ? -8.314 3.372 -2.912 1.00 94.75 191 TYR A CA 1
ATOM 1435 C C . TYR A 1 191 ? -8.423 4.854 -3.261 1.00 94.75 191 TYR A C 1
ATOM 1437 O O . TYR A 1 191 ? -9.090 5.215 -4.231 1.00 94.75 191 TYR A O 1
ATOM 1445 N N . PHE A 1 192 ? -7.788 5.711 -2.459 1.00 91.44 192 PHE A N 1
ATOM 1446 C CA . PHE A 1 192 ? -7.670 7.133 -2.761 1.00 91.44 192 PHE A CA 1
ATOM 1447 C C . PHE A 1 192 ? -6.456 7.338 -3.645 1.00 91.44 192 PHE A C 1
ATOM 1449 O O . PHE A 1 192 ? -5.318 7.406 -3.177 1.00 91.44 192 PHE A O 1
ATOM 1456 N N . HIS A 1 193 ? -6.729 7.436 -4.936 1.00 84.25 193 HIS A N 1
ATOM 1457 C CA . HIS A 1 193 ? -5.701 7.679 -5.918 1.00 84.25 193 HIS A CA 1
ATOM 1458 C C . HIS A 1 193 ? -5.097 9.064 -5.694 1.00 84.25 193 HIS A C 1
ATOM 1460 O O . HIS A 1 193 ? -5.798 10.073 -5.550 1.00 84.25 193 HIS A O 1
ATOM 1466 N N . ASN A 1 194 ? -3.770 9.109 -5.652 1.00 72.75 194 ASN A N 1
ATOM 1467 C CA . ASN A 1 194 ? -3.047 10.361 -5.721 1.00 72.75 194 ASN A CA 1
ATOM 1468 C C . ASN A 1 194 ? -3.245 10.892 -7.147 1.00 72.75 194 ASN A C 1
ATOM 1470 O O . ASN A 1 194 ? -2.565 10.427 -8.048 1.00 72.75 194 ASN A O 1
ATOM 1474 N N . CYS A 1 195 ? -4.222 11.786 -7.362 1.00 64.31 195 CYS A N 1
ATOM 1475 C CA . CYS A 1 195 ? -4.606 12.320 -8.680 1.00 64.31 195 CYS A CA 1
ATOM 1476 C C . CYS A 1 195 ? -3.543 13.251 -9.289 1.00 64.31 195 CYS A C 1
ATOM 1478 O O . CYS A 1 195 ? -3.833 14.398 -9.651 1.00 64.31 195 CYS A O 1
ATOM 1480 N N . ASP A 1 196 ? -2.314 12.769 -9.335 1.00 73.06 196 ASP A N 1
ATOM 1481 C CA . ASP A 1 196 ? -1.187 13.384 -9.991 1.00 73.06 196 ASP A CA 1
ATOM 1482 C C . ASP A 1 196 ? -1.095 12.876 -11.437 1.00 73.06 196 ASP A C 1
ATOM 1484 O O . ASP A 1 196 ? -1.877 12.042 -11.889 1.00 73.06 196 ASP A O 1
ATOM 1488 N N . HIS A 1 197 ? -0.155 13.423 -12.189 1.00 74.00 197 HIS A N 1
ATOM 1489 C CA . HIS A 1 197 ? 0.044 13.132 -13.605 1.00 74.00 197 HIS A CA 1
ATOM 1490 C C . HIS A 1 197 ? 1.043 11.991 -13.847 1.00 74.00 197 HIS A C 1
ATOM 1492 O O . HIS A 1 197 ? 1.620 11.902 -14.926 1.00 74.00 197 HIS A O 1
ATOM 1498 N N . ASN A 1 198 ? 1.278 11.147 -12.848 1.00 83.12 198 ASN A N 1
ATOM 1499 C CA . ASN A 1 198 ? 2.298 10.107 -12.873 1.00 83.12 198 ASN A CA 1
ATOM 1500 C C . ASN A 1 198 ? 1.658 8.719 -12.816 1.00 83.12 198 ASN A C 1
ATOM 1502 O O . ASN A 1 198 ? 0.527 8.569 -12.357 1.00 83.12 198 ASN A O 1
ATOM 1506 N N . LEU A 1 199 ? 2.421 7.708 -13.234 1.00 88.12 199 LEU A N 1
ATOM 1507 C CA . LEU A 1 199 ? 2.055 6.303 -13.090 1.00 88.12 199 LEU A CA 1
ATOM 1508 C C . LEU A 1 199 ? 1.747 5.968 -11.625 1.00 88.12 199 LEU A C 1
ATOM 1510 O O . LEU A 1 199 ? 2.594 6.193 -10.759 1.00 88.12 199 LEU A O 1
ATOM 1514 N N . ALA A 1 200 ? 0.582 5.368 -11.374 1.00 90.81 200 ALA A N 1
ATOM 1515 C CA . ALA A 1 200 ? 0.192 4.853 -10.068 1.00 90.81 200 ALA A CA 1
ATOM 1516 C C . ALA A 1 200 ? -0.167 3.364 -10.106 1.00 90.81 200 ALA A C 1
ATOM 1518 O O . ALA A 1 200 ? -0.943 2.912 -10.947 1.00 90.81 200 ALA A O 1
ATOM 1519 N N . LEU A 1 201 ? 0.377 2.619 -9.142 1.00 94.31 201 LEU A N 1
ATOM 1520 C CA . LEU A 1 201 ? 0.006 1.235 -8.866 1.00 94.31 201 LEU A CA 1
ATOM 1521 C C . LEU A 1 201 ? -1.313 1.172 -8.079 1.00 94.31 201 LEU A C 1
ATOM 1523 O O . LEU A 1 201 ? -1.592 2.011 -7.215 1.00 94.31 201 LEU A O 1
ATOM 1527 N N . GLY A 1 202 ? -2.094 0.132 -8.342 1.00 93.38 202 GLY A N 1
ATOM 1528 C CA . GLY A 1 202 ? -3.350 -0.207 -7.680 1.00 93.38 202 GLY A CA 1
ATOM 1529 C C . GLY A 1 202 ? -4.617 0.299 -8.372 1.00 93.38 202 GLY A C 1
ATOM 1530 O O . GLY A 1 202 ? -5.711 0.080 -7.852 1.00 93.38 202 GLY A O 1
ATOM 1531 N N . VAL A 1 203 ? -4.492 0.957 -9.525 1.00 91.75 203 VAL A N 1
ATOM 1532 C CA . VAL A 1 203 ? -5.606 1.572 -10.268 1.00 91.75 203 VAL A CA 1
ATOM 1533 C C . VAL A 1 203 ? -6.555 0.519 -10.856 1.00 91.75 203 VAL A C 1
ATOM 1535 O O . VAL A 1 203 ? -7.775 0.681 -10.808 1.00 91.75 203 VAL A O 1
ATOM 1538 N N . HIS A 1 204 ? -6.010 -0.581 -11.376 1.00 92.62 204 HIS A N 1
ATOM 1539 C CA . HIS A 1 204 ? -6.745 -1.637 -12.082 1.00 92.62 204 HIS A CA 1
ATOM 1540 C C . HIS A 1 204 ? -7.132 -2.823 -11.189 1.00 92.62 204 HIS A C 1
ATOM 1542 O O . HIS A 1 204 ? -7.760 -3.781 -11.653 1.00 92.62 204 HIS A O 1
ATOM 1548 N N . ILE A 1 205 ? -6.821 -2.766 -9.889 1.00 95.06 205 ILE A N 1
ATOM 1549 C CA . ILE A 1 205 ? -7.155 -3.832 -8.939 1.00 95.06 205 ILE A CA 1
ATOM 1550 C C . ILE A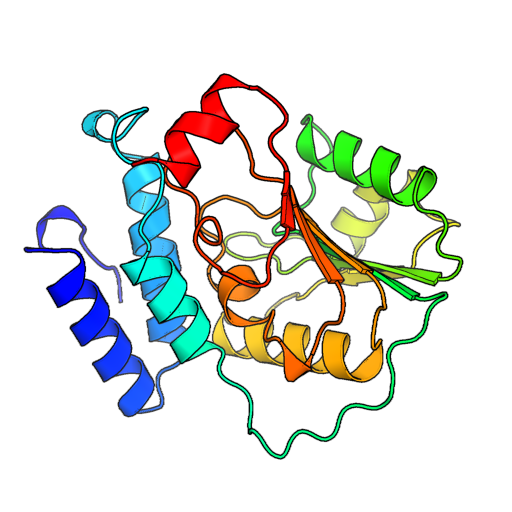 1 205 ? -8.677 -3.894 -8.733 1.00 95.06 205 ILE A C 1
ATOM 1552 O O . ILE A 1 205 ? -9.306 -3.007 -8.158 1.00 95.06 205 ILE A O 1
ATOM 1556 N N . ARG A 1 206 ? -9.292 -4.988 -9.193 1.00 92.88 206 ARG A N 1
ATOM 1557 C CA . ARG A 1 206 ? -10.752 -5.085 -9.386 1.00 92.88 206 ARG A CA 1
ATOM 1558 C C . ARG A 1 206 ? -11.595 -4.962 -8.119 1.00 92.88 206 ARG A C 1
ATOM 1560 O O . ARG A 1 206 ? -12.733 -4.505 -8.200 1.00 92.88 206 ARG A O 1
ATOM 1567 N N . HIS A 1 207 ? -11.093 -5.418 -6.974 1.00 94.62 207 HIS A N 1
ATOM 1568 C CA . HIS A 1 207 ? -11.813 -5.337 -5.696 1.00 94.62 207 HIS A CA 1
ATOM 1569 C C . HIS A 1 207 ? -11.579 -4.016 -4.960 1.00 94.62 207 HIS A C 1
ATOM 1571 O O . HIS A 1 207 ? -12.132 -3.823 -3.876 1.00 94.62 207 HIS A O 1
ATOM 1577 N N . PHE A 1 208 ? -10.800 -3.092 -5.530 1.00 94.94 208 PHE A N 1
ATOM 1578 C CA . PHE A 1 208 ? -10.638 -1.757 -4.974 1.00 94.94 208 PHE A CA 1
ATOM 1579 C C . PHE A 1 208 ? -11.757 -0.837 -5.455 1.00 94.94 208 PHE A C 1
ATOM 1581 O O . PHE A 1 208 ? -12.107 -0.771 -6.634 1.00 94.94 208 PHE A O 1
ATOM 1588 N N . ILE A 1 209 ? -12.316 -0.074 -4.521 1.00 93.62 209 ILE A N 1
ATOM 1589 C CA . ILE A 1 209 ? -13.205 1.038 -4.834 1.00 93.62 209 ILE A CA 1
ATOM 1590 C C . ILE A 1 209 ? -12.324 2.258 -5.059 1.00 93.62 209 ILE A C 1
ATOM 1592 O O . ILE A 1 209 ? -11.849 2.878 -4.108 1.00 93.62 209 ILE A O 1
ATOM 1596 N N . HIS A 1 210 ? -12.108 2.584 -6.327 1.00 89.88 210 HIS A N 1
ATOM 1597 C CA . HIS A 1 210 ? -11.297 3.722 -6.741 1.00 89.88 210 HIS A CA 1
ATOM 1598 C C . HIS A 1 210 ? -12.022 5.048 -6.475 1.00 89.88 210 HIS A C 1
ATOM 1600 O O . HIS A 1 210 ? -13.156 5.261 -6.917 1.00 89.88 210 HIS A O 1
ATOM 1606 N N . VAL A 1 211 ? -11.357 5.933 -5.734 1.00 88.94 211 VAL A N 1
ATOM 1607 C CA . VAL A 1 211 ? -11.785 7.299 -5.439 1.00 88.94 211 VAL A CA 1
ATOM 1608 C C . VAL A 1 211 ? -10.733 8.276 -5.954 1.00 88.94 211 VAL A C 1
ATOM 1610 O O . VAL A 1 211 ? -9.588 8.258 -5.507 1.00 88.94 211 VAL A O 1
ATOM 1613 N N . ASP A 1 212 ? -11.151 9.169 -6.849 1.00 84.31 212 ASP A N 1
ATOM 1614 C CA . ASP A 1 212 ? -10.353 10.299 -7.321 1.00 84.31 212 ASP A CA 1
ATOM 1615 C C . ASP A 1 212 ? -10.873 11.621 -6.748 1.00 84.31 212 ASP A C 1
ATOM 1617 O O . ASP A 1 212 ? -12.077 11.870 -6.661 1.00 84.31 212 ASP A O 1
ATOM 1621 N N . PHE A 1 213 ? -9.945 12.515 -6.418 1.00 75.75 213 PHE A N 1
ATOM 1622 C CA . PHE A 1 213 ? -10.217 13.875 -5.952 1.00 75.75 213 PHE A CA 1
ATOM 1623 C C . PHE A 1 213 ? -10.492 14.874 -7.081 1.00 75.75 213 PHE A C 1
ATOM 1625 O O . PHE A 1 213 ? -10.898 16.006 -6.809 1.00 75.75 213 PHE A O 1
ATOM 1632 N N . ASN A 1 214 ? -10.287 14.493 -8.346 1.00 69.88 214 ASN A N 1
ATOM 1633 C CA . ASN A 1 214 ? -10.681 15.316 -9.481 1.00 69.88 214 ASN A CA 1
ATOM 1634 C C . ASN A 1 214 ? -11.303 14.474 -10.606 1.00 69.88 214 ASN A C 1
ATOM 1636 O O . ASN A 1 214 ? -10.898 13.346 -10.872 1.00 69.88 214 ASN A O 1
ATOM 1640 N N . GLY A 1 215 ? -12.305 15.042 -11.284 1.00 60.78 215 GLY A N 1
ATOM 1641 C CA . GLY A 1 215 ? -13.053 14.323 -12.319 1.00 60.78 215 GLY A CA 1
ATOM 1642 C C . GLY A 1 215 ? -12.233 13.966 -13.563 1.00 60.78 215 GLY A C 1
ATOM 1643 O O . GLY A 1 215 ? -12.646 13.093 -14.313 1.00 60.78 215 GLY A O 1
ATOM 1644 N N . LYS A 1 216 ? -11.078 14.609 -13.798 1.00 61.28 216 LYS A N 1
ATOM 1645 C CA . LYS A 1 216 ? -10.211 14.288 -14.945 1.00 61.28 216 LYS A CA 1
ATOM 1646 C C . LYS A 1 216 ? -9.405 13.011 -14.701 1.00 61.28 216 LYS A C 1
ATOM 1648 O O . LYS A 1 216 ? -9.374 12.164 -15.586 1.00 61.28 216 LYS A O 1
ATOM 1653 N N . GLY A 1 217 ? -8.845 12.853 -13.500 1.00 60.69 217 GLY A N 1
ATOM 1654 C CA . GLY A 1 217 ? -8.138 11.645 -13.070 1.00 60.69 217 GLY A CA 1
ATOM 1655 C C . GLY A 1 217 ? -9.038 10.413 -13.125 1.00 60.69 217 GLY A C 1
ATOM 1656 O O . GLY A 1 217 ? -8.636 9.399 -13.685 1.00 60.69 217 GLY A O 1
ATOM 1657 N N . TYR A 1 218 ? -10.298 10.555 -12.696 1.00 61.09 218 TYR A N 1
ATOM 1658 C CA . TYR A 1 218 ? -11.282 9.467 -12.709 1.00 61.09 218 TYR A CA 1
ATOM 1659 C C . TYR A 1 218 ? -11.505 8.828 -14.083 1.00 61.09 218 TYR A C 1
ATOM 1661 O O . TYR A 1 218 ? -11.562 7.606 -14.199 1.00 61.09 218 TYR A O 1
ATOM 1669 N N . HIS A 1 219 ? -11.633 9.640 -15.135 1.00 63.62 219 HIS A N 1
ATOM 1670 C CA . HIS A 1 219 ? -11.839 9.117 -16.488 1.00 63.62 219 HIS A CA 1
ATOM 1671 C C . HIS A 1 219 ? -10.533 8.634 -17.119 1.00 63.62 219 HIS A C 1
ATOM 1673 O O . HIS A 1 219 ? -10.510 7.584 -17.752 1.00 63.62 219 HIS A O 1
ATOM 1679 N N . GLN A 1 220 ? -9.433 9.366 -16.922 1.00 62.91 220 GLN A N 1
ATOM 1680 C CA . GLN A 1 220 ? -8.154 9.033 -17.552 1.00 62.91 220 GLN A CA 1
ATOM 1681 C C . GLN A 1 220 ? -7.534 7.741 -17.014 1.00 62.91 220 GLN A C 1
ATOM 1683 O O . GLN A 1 220 ? -6.871 7.051 -17.773 1.00 62.91 220 GLN A O 1
ATOM 1688 N N . CYS A 1 221 ? -7.774 7.400 -15.747 1.00 59.50 221 CYS A N 1
ATOM 1689 C CA . CYS A 1 221 ? -7.181 6.216 -15.123 1.00 59.50 221 CYS A CA 1
ATOM 1690 C C . CYS A 1 221 ? -8.022 4.939 -15.299 1.00 59.50 221 CYS A C 1
ATOM 1692 O O . CYS A 1 221 ? -7.502 3.850 -15.098 1.00 59.50 221 CYS A O 1
ATOM 1694 N N . ARG A 1 222 ? -9.313 5.047 -15.660 1.00 62.41 222 ARG A N 1
ATOM 1695 C CA . ARG A 1 222 ? -10.204 3.882 -15.867 1.00 62.41 222 ARG A CA 1
ATOM 1696 C C . ARG A 1 222 ? -10.449 3.529 -17.332 1.00 62.41 222 ARG A C 1
ATOM 1698 O O . ARG A 1 222 ? -10.832 2.398 -17.612 1.00 62.41 222 ARG A O 1
ATOM 1705 N N . GLU A 1 223 ? -10.346 4.504 -18.235 1.00 61.66 223 GLU A N 1
ATOM 1706 C CA . GLU A 1 223 ? -10.720 4.348 -19.651 1.00 61.66 223 GLU A CA 1
ATOM 1707 C C . GLU A 1 223 ? -9.512 4.277 -20.604 1.00 61.66 223 GLU A C 1
ATOM 1709 O O . GLU A 1 223 ? -9.721 4.140 -21.811 1.00 61.66 223 GLU A O 1
ATOM 1714 N N . GLN A 1 224 ? -8.282 4.383 -20.086 1.00 52.09 224 GLN A N 1
ATOM 1715 C CA . GLN A 1 224 ? -7.042 4.184 -20.848 1.00 52.09 224 GLN A CA 1
ATOM 1716 C C . GLN A 1 224 ? -6.473 2.787 -20.632 1.00 52.09 224 GLN A C 1
ATOM 1718 O O . GLN A 1 224 ? -6.552 2.296 -19.483 1.00 52.09 224 GLN A O 1
#

Radius of gyration: 16.79 Å; chains: 1; bounding box: 37×41×45 Å

pLDDT: mean 88.12, std 11.76, range [42.78, 98.38]

Secondary structure (DSSP, 8-state):
----GGG-S-HHHHHHHHHHHHHTT-HHHHHHHHHHHHHHHHH-GGGTTT----HHHHHHHHHHTPPPTT------EEEEEEEEES---SSSHHHHHHHHHHHH---SEEEEEE--TT----HHHHHHHHGGGTTTEEEEE-TT--HHHHHHHHHHHHHHH-EEEEEEE--TT-HHHHHH--TTT-SEEEEE---SSS--TTSS-TTEEEE-SSHHHHHHHH--